Protein AF-A0A383BST1-F1 (afdb_monomer_lite)

Sequence (243 aa):
VRMETSIQRKQDALKRLKVVEAFRQSENRPEWMILNNVPVIPPDLRPLVPLEGGRFATSDLNDLYRRVINRNNRLKKLIHIKAPEVILRNEKRMLQEAVDALFDNGRRSRAVRGDGNRSLKSLSDLLKGKQGRFRQNLLGKRVDYSGRSVIVVGPDLKLHQCGLPKSMALELFKPFVIKKLEEKGLVQTVKSAKKLVERERPEVWDILEEIISDHCVLLNRAPTLHRLGIQAFQPSLVERNRC

pLDDT: mean 91.96, std 6.64, range [50.78, 98.19]

Secondary structure (DSSP, 8-state):
------HHHHHHHHHHHHHHHHHHHSS--GGGGS-SS-----GGGS-EEE-TTS-EEE-HHHHHHHHHHHHHHHHHHHHHTT--HHHHHHHHHHHHHHHHHHHSTTSSSSPPB-GGGPBPP-HHHHHSSTTSHIIIIISS---SS---------TTS-TTEEEEEHHHHHHHTHHHHHHHHHHTTS-SSHHHHHHHHHTT-HHHHHHHHHHHTT--EEEE-SS--SGGGEEEEEEEEESSS--

Foldseek 3Di:
DPDDPDPVVVVVVVVVCVVVVVPVPDPDDPCVVPDPDDDDDDQVVWDWDADPPRDIDTALLVVLVVQLVVLVVVLVVCVVVVHDPVVNVVSVVSNVLSVCQQAPAPPPDDADADPPRHGHQHPVNCCDDCNHCVNAPPVDDDDPLDDDFAADDDPPDDPQEDEDEPVSLLRSCVVVLLVVCVVVVVDPDSVVSVVCSVVVPPVSSVSSVVVLQPDWDWAADPPPPDPVNIDIHRYDYDNDRHD

Radius of gyration: 30.57 Å; chains: 1; bounding box: 64×64×76 Å

InterPro domains:
  IPR000722 RNA polymerase, alpha subunit [PF00623] (140-194)
  IPR000722 RNA polymerase, alpha subunit [PF00623] (199-240)
  IPR006592 RNA polymerase, N-terminal [SM00663] (31-240)
  IPR007080 RNA polymerase Rpb1, domain 1 [PF04997] (8-138)
  IPR045867 DNA-directed RNA polymerase, subunit beta-prime [PTHR19376] (14-239)

Organism: NCBI:txid408172

Structure (mmCIF, N/CA/C/O backbone):
data_AF-A0A383BST1-F1
#
_entry.id   AF-A0A383BST1-F1
#
loop_
_atom_site.group_PDB
_atom_site.id
_atom_site.type_symbol
_atom_site.label_atom_id
_atom_site.label_alt_id
_atom_site.label_comp_id
_atom_site.label_asym_id
_atom_site.label_entity_id
_atom_site.label_seq_id
_atom_site.pdbx_PDB_ins_code
_atom_site.Cartn_x
_atom_site.Cartn_y
_atom_site.Cartn_z
_atom_site.occupancy
_atom_site.B_iso_or_equiv
_atom_site.auth_seq_id
_atom_site.auth_comp_id
_atom_site.auth_asym_id
_atom_site.auth_atom_id
_atom_site.pdbx_PDB_model_num
ATOM 1 N N . VAL A 1 1 ? 12.093 -36.862 -37.043 1.00 50.78 1 VAL A N 1
ATOM 2 C CA . VAL A 1 1 ? 12.457 -36.198 -35.766 1.00 50.78 1 VAL A CA 1
ATOM 3 C C . VAL A 1 1 ? 13.758 -36.822 -35.283 1.00 50.78 1 VAL A C 1
ATOM 5 O O . VAL A 1 1 ? 13.762 -38.018 -35.033 1.00 50.78 1 VAL A O 1
ATOM 8 N N . ARG A 1 2 ? 14.882 -36.089 -35.271 1.00 58.12 2 ARG A N 1
ATOM 9 C CA . ARG A 1 2 ? 16.158 -36.635 -34.765 1.00 58.12 2 ARG A CA 1
ATOM 10 C C . ARG A 1 2 ? 15.982 -36.953 -33.275 1.00 58.12 2 ARG A C 1
ATOM 12 O O . ARG A 1 2 ? 15.591 -36.065 -32.524 1.00 58.12 2 ARG A O 1
ATOM 19 N N . MET A 1 3 ? 16.215 -38.198 -32.858 1.00 65.50 3 MET A N 1
ATOM 20 C CA . MET A 1 3 ? 16.215 -38.547 -31.435 1.00 65.50 3 MET A CA 1
ATOM 21 C C . MET A 1 3 ? 17.478 -37.971 -30.790 1.00 65.50 3 MET A C 1
ATOM 23 O O . MET A 1 3 ? 18.585 -38.437 -31.044 1.00 65.50 3 MET A O 1
ATOM 27 N N . GLU A 1 4 ? 17.309 -36.911 -29.999 1.00 68.38 4 GLU A N 1
ATOM 28 C CA . GLU A 1 4 ? 18.390 -36.268 -29.251 1.00 68.38 4 GLU A CA 1
ATOM 29 C C . GLU A 1 4 ? 18.838 -37.203 -28.112 1.00 68.38 4 GLU A C 1
ATOM 31 O O . GLU A 1 4 ? 18.089 -37.448 -27.166 1.00 68.38 4 GLU A O 1
ATOM 36 N N . THR A 1 5 ? 20.051 -37.750 -28.207 1.00 77.38 5 THR A N 1
ATOM 37 C CA . THR A 1 5 ? 20.588 -38.742 -27.255 1.00 77.38 5 THR A CA 1
ATOM 38 C C . THR A 1 5 ? 21.131 -38.117 -25.966 1.00 77.38 5 THR A C 1
ATOM 40 O O . THR A 1 5 ? 21.277 -38.797 -24.954 1.00 77.38 5 THR A O 1
ATOM 43 N N . SER A 1 6 ? 21.405 -36.808 -25.966 1.00 84.38 6 SER A N 1
ATOM 44 C CA . SER A 1 6 ? 21.930 -36.091 -24.800 1.00 84.38 6 SER A CA 1
ATOM 45 C C . SER A 1 6 ? 20.811 -35.632 -23.860 1.00 84.38 6 SER A C 1
ATOM 47 O O . SER A 1 6 ? 19.953 -34.828 -24.232 1.00 84.38 6 SER A O 1
ATOM 49 N N . ILE A 1 7 ? 20.870 -36.080 -22.601 1.00 85.44 7 ILE A N 1
ATOM 50 C CA . ILE A 1 7 ? 19.934 -35.690 -21.531 1.00 85.44 7 ILE A CA 1
ATOM 51 C C . ILE A 1 7 ? 19.939 -34.169 -21.315 1.00 85.44 7 ILE A C 1
ATOM 53 O O . ILE A 1 7 ? 18.875 -33.565 -21.187 1.00 85.44 7 ILE A O 1
ATOM 57 N N . GLN A 1 8 ? 21.116 -33.535 -21.327 1.00 88.62 8 GLN A N 1
ATOM 58 C CA . GLN A 1 8 ? 21.251 -32.087 -21.143 1.00 88.62 8 GLN A CA 1
ATOM 59 C C . GLN A 1 8 ? 20.572 -31.310 -22.276 1.00 88.62 8 GLN A C 1
ATOM 61 O O . GLN A 1 8 ? 19.752 -30.429 -22.019 1.00 88.62 8 GLN A O 1
ATOM 66 N N . ARG A 1 9 ? 20.830 -31.689 -23.536 1.00 87.75 9 ARG A N 1
ATOM 67 C CA . ARG A 1 9 ? 20.193 -31.043 -24.696 1.00 87.75 9 ARG A CA 1
ATOM 68 C C . ARG A 1 9 ? 18.680 -31.230 -24.692 1.00 87.75 9 ARG A C 1
ATOM 70 O O . ARG A 1 9 ? 17.951 -30.288 -24.996 1.00 87.75 9 ARG A O 1
ATOM 77 N N . LYS A 1 10 ? 18.201 -32.408 -24.278 1.00 89.81 10 LYS A N 1
ATOM 78 C CA . LYS A 1 10 ? 16.770 -32.671 -24.088 1.00 89.81 10 LYS A CA 1
ATOM 79 C C . LYS A 1 10 ? 16.165 -31.752 -23.021 1.00 89.81 10 LYS A C 1
ATOM 81 O O . LYS A 1 10 ? 15.104 -31.182 -23.255 1.00 89.81 10 LYS A O 1
ATOM 86 N N . GLN A 1 11 ? 16.826 -31.561 -21.878 1.00 92.12 11 GLN A N 1
ATOM 87 C CA . GLN A 1 11 ? 16.346 -30.655 -20.826 1.00 92.12 11 GLN A CA 1
ATOM 88 C C . GLN A 1 11 ? 16.313 -29.188 -21.276 1.00 92.12 11 GLN A C 1
ATOM 90 O O . GLN A 1 11 ? 15.330 -28.493 -21.013 1.00 92.12 11 GLN A O 1
ATOM 95 N N . ASP A 1 12 ? 17.342 -28.713 -21.977 1.00 92.88 12 ASP A N 1
ATOM 96 C CA . ASP A 1 12 ? 17.379 -27.338 -22.487 1.00 92.88 12 ASP A CA 1
ATOM 97 C C . ASP A 1 12 ? 16.323 -27.108 -23.575 1.00 92.88 12 ASP A C 1
ATOM 99 O O . ASP A 1 12 ? 15.639 -26.079 -23.573 1.00 92.88 12 ASP A O 1
ATOM 103 N N . ALA A 1 13 ? 16.114 -28.093 -24.455 1.00 92.94 13 ALA A N 1
ATOM 104 C CA . ALA A 1 13 ? 15.029 -28.077 -25.429 1.00 92.94 13 ALA A CA 1
ATOM 105 C C . ALA A 1 13 ? 13.655 -28.030 -24.744 1.00 92.94 13 ALA A C 1
ATOM 107 O O . ALA A 1 13 ? 12.816 -27.222 -25.134 1.00 92.94 13 ALA A O 1
ATOM 108 N N . LEU A 1 14 ? 13.439 -28.815 -23.681 1.00 94.50 14 LEU A N 1
ATOM 109 C CA . LEU A 1 14 ? 12.194 -28.793 -22.903 1.00 94.50 14 LEU A CA 1
ATOM 110 C C . LEU A 1 14 ? 11.959 -27.442 -22.209 1.00 94.50 14 LEU A C 1
ATOM 112 O O . LEU A 1 14 ? 10.839 -26.933 -22.234 1.00 94.50 14 LEU A O 1
ATOM 116 N N . LYS A 1 15 ? 12.995 -26.816 -21.632 1.00 95.12 15 LYS A N 1
ATOM 117 C CA . LYS A 1 15 ? 12.885 -25.470 -21.035 1.00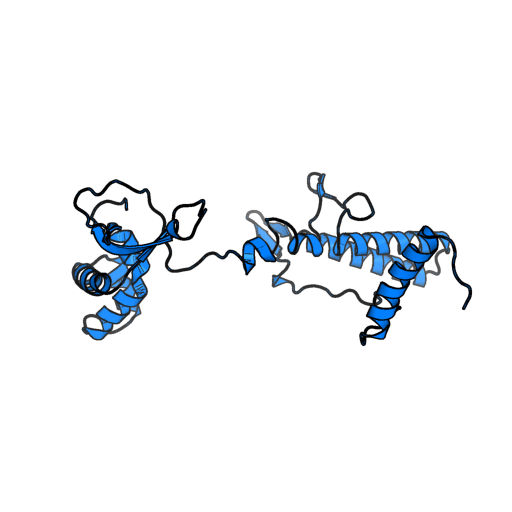 95.12 15 LYS A CA 1
ATOM 118 C C . LYS A 1 15 ? 12.505 -24.417 -22.076 1.00 95.12 15 LYS A C 1
ATOM 120 O O . LYS A 1 15 ? 11.636 -23.589 -21.812 1.00 95.12 15 LYS A O 1
ATOM 125 N N . ARG A 1 16 ? 13.127 -24.456 -23.261 1.00 95.06 16 ARG A N 1
ATOM 126 C CA . ARG A 1 16 ? 12.798 -23.552 -24.376 1.00 95.06 16 ARG A CA 1
ATOM 127 C C . ARG A 1 16 ? 11.384 -23.793 -24.888 1.00 95.06 16 ARG A C 1
ATOM 129 O O . ARG A 1 16 ? 10.637 -22.831 -25.042 1.00 95.06 16 ARG A O 1
ATOM 136 N N . LEU A 1 17 ? 11.009 -25.057 -25.089 1.00 95.62 17 LEU A N 1
ATOM 137 C CA . LEU A 1 17 ? 9.670 -25.444 -25.523 1.00 95.62 17 LEU A CA 1
ATOM 138 C C . LEU A 1 17 ? 8.614 -24.940 -24.539 1.00 95.62 17 LEU A C 1
ATOM 140 O O . LEU A 1 17 ? 7.619 -24.388 -24.978 1.00 95.62 17 LEU A O 1
ATOM 144 N N . LYS A 1 18 ? 8.860 -25.025 -23.226 1.00 95.81 18 LYS A N 1
ATOM 145 C CA . LYS A 1 18 ? 7.946 -24.492 -22.205 1.00 95.81 18 LYS A CA 1
ATOM 146 C C . LYS A 1 18 ? 7.672 -22.993 -22.376 1.00 95.81 18 LYS A C 1
ATOM 148 O O . LYS A 1 18 ? 6.531 -22.571 -22.233 1.00 95.81 18 LYS A O 1
ATOM 153 N N . VAL A 1 19 ? 8.697 -22.192 -22.672 1.00 95.38 19 VAL A N 1
ATOM 154 C CA . VAL A 1 19 ? 8.530 -20.744 -22.896 1.00 95.38 19 VAL A CA 1
ATOM 155 C C . VAL A 1 19 ? 7.806 -20.475 -24.215 1.00 95.38 19 VAL A C 1
ATOM 157 O O . VAL A 1 19 ? 6.872 -19.680 -24.241 1.00 95.38 19 VAL A O 1
ATOM 160 N N . VAL A 1 20 ? 8.205 -21.151 -25.298 1.00 95.44 20 VAL A N 1
ATOM 161 C CA . VAL A 1 20 ? 7.584 -20.988 -26.624 1.00 95.44 20 VAL A CA 1
ATOM 162 C C . VAL A 1 20 ? 6.113 -21.388 -26.592 1.00 95.44 20 VAL A C 1
ATOM 164 O O . VAL A 1 20 ? 5.271 -20.662 -27.107 1.00 95.44 20 VAL A O 1
ATOM 167 N N . GLU A 1 21 ? 5.798 -22.507 -25.947 1.00 95.56 21 GLU A N 1
ATOM 168 C CA . GLU A 1 21 ? 4.435 -23.005 -25.819 1.00 95.56 21 GLU A CA 1
ATOM 169 C C . GLU A 1 21 ? 3.577 -22.068 -24.964 1.00 95.56 21 GLU A C 1
ATOM 171 O O . GLU A 1 21 ? 2.445 -21.786 -25.337 1.00 95.56 21 GLU A O 1
ATOM 176 N N . ALA A 1 22 ? 4.126 -21.501 -23.882 1.00 95.62 22 ALA A N 1
ATOM 177 C CA . ALA A 1 22 ? 3.425 -20.496 -23.083 1.00 95.62 22 ALA A CA 1
ATOM 178 C C . ALA A 1 22 ? 3.085 -19.235 -23.897 1.00 95.62 22 ALA A C 1
ATOM 180 O O . ALA A 1 22 ? 1.983 -18.712 -23.762 1.00 95.62 22 ALA A O 1
ATOM 181 N N . PHE A 1 23 ? 3.992 -18.770 -24.768 1.00 95.69 23 PHE A N 1
ATOM 182 C CA . PHE A 1 23 ? 3.689 -17.671 -25.689 1.00 95.69 23 PHE A CA 1
ATOM 183 C C . PHE A 1 23 ? 2.647 -18.073 -26.730 1.00 95.69 23 PHE A C 1
ATOM 185 O O . PHE A 1 23 ? 1.714 -17.313 -26.937 1.00 95.69 23 PHE A O 1
ATOM 192 N N . ARG A 1 24 ? 2.768 -19.264 -27.334 1.00 93.88 24 ARG A N 1
ATOM 193 C CA . ARG A 1 24 ? 1.839 -19.773 -28.357 1.00 93.88 24 ARG A CA 1
ATOM 194 C C . ARG A 1 24 ? 0.416 -19.953 -27.828 1.00 93.88 24 ARG A C 1
ATOM 196 O O . ARG A 1 24 ? -0.534 -19.718 -28.563 1.00 93.88 24 ARG A O 1
ATOM 203 N N . GLN A 1 25 ? 0.282 -20.404 -26.582 1.00 95.69 25 GLN A N 1
ATOM 204 C CA . GLN A 1 25 ? -1.008 -20.580 -25.909 1.00 95.69 25 GLN A CA 1
ATOM 205 C C . GLN A 1 25 ? -1.579 -19.264 -25.376 1.00 95.69 25 GLN A C 1
ATOM 207 O O . GLN A 1 25 ? -2.770 -19.185 -25.092 1.00 95.69 25 GLN A O 1
ATOM 212 N N . SER A 1 26 ? -0.742 -18.239 -25.216 1.00 93.69 26 SER A N 1
ATOM 213 C CA . SER A 1 26 ? -1.184 -16.897 -24.856 1.00 93.69 26 SER A CA 1
ATOM 214 C C . SER A 1 26 ? -1.461 -16.052 -26.101 1.00 93.69 26 SER A C 1
ATOM 216 O O . SER A 1 26 ? -0.921 -16.306 -27.170 1.00 93.69 26 SER A O 1
ATOM 218 N N . GLU A 1 27 ? -2.214 -14.968 -25.956 1.00 93.94 27 GLU A N 1
ATOM 219 C CA . GLU A 1 27 ? -2.350 -13.948 -27.010 1.00 93.94 27 GLU A CA 1
ATOM 220 C C . GLU A 1 27 ? -1.183 -12.940 -27.010 1.00 93.94 27 GLU A C 1
ATOM 222 O O . GLU A 1 27 ? -1.181 -11.955 -27.753 1.00 93.94 27 GLU A O 1
ATOM 227 N N . ASN A 1 28 ? -0.177 -13.154 -26.154 1.00 95.38 28 ASN A N 1
ATOM 228 C CA . ASN A 1 28 ? 0.936 -12.230 -26.001 1.00 95.38 28 ASN A CA 1
ATOM 229 C C . ASN A 1 28 ? 1.950 -12.408 -27.123 1.00 95.38 28 ASN A C 1
ATOM 231 O O . ASN A 1 28 ? 2.394 -13.518 -27.422 1.00 95.38 28 ASN A O 1
ATOM 235 N N . ARG A 1 29 ? 2.402 -11.285 -27.678 1.00 94.69 29 ARG A N 1
ATOM 236 C CA . ARG A 1 29 ? 3.418 -11.290 -28.726 1.00 94.69 29 ARG A CA 1
ATOM 237 C C . ARG A 1 29 ? 4.820 -11.042 -28.149 1.00 94.69 29 ARG A C 1
ATOM 239 O O . ARG A 1 29 ? 4.969 -10.138 -27.323 1.00 94.69 29 ARG A O 1
ATOM 246 N N . PRO A 1 30 ? 5.860 -11.810 -28.537 1.00 94.69 30 PRO A N 1
ATOM 247 C CA . PRO A 1 30 ? 7.207 -11.670 -27.971 1.00 94.69 30 PRO A CA 1
ATOM 248 C C . PRO A 1 30 ? 7.817 -10.270 -28.116 1.00 94.69 30 PRO A C 1
ATOM 250 O O . PRO A 1 30 ? 8.577 -9.840 -27.247 1.00 94.69 30 PRO A O 1
ATOM 253 N N . GLU A 1 31 ? 7.473 -9.531 -29.174 1.00 95.00 31 GLU A N 1
ATOM 254 C CA . GLU A 1 31 ? 7.930 -8.157 -29.399 1.00 95.00 31 GLU A CA 1
ATOM 255 C C . GLU A 1 31 ? 7.505 -7.182 -28.292 1.00 95.00 31 GLU A C 1
ATOM 257 O O . GLU A 1 31 ? 8.168 -6.167 -28.098 1.00 95.00 31 GLU A O 1
ATOM 262 N N . TRP A 1 32 ? 6.470 -7.500 -27.504 1.00 94.50 32 TRP A N 1
ATOM 263 C CA . TRP A 1 32 ? 6.043 -6.676 -26.366 1.00 94.50 32 TRP A CA 1
ATOM 264 C C . TRP A 1 32 ? 7.067 -6.634 -25.226 1.00 94.50 32 TRP A C 1
ATOM 266 O O . TRP A 1 32 ? 7.001 -5.748 -24.377 1.00 94.50 32 TRP A O 1
ATOM 276 N N . MET A 1 33 ? 8.048 -7.544 -25.214 1.00 93.88 33 MET A N 1
ATOM 277 C CA . MET A 1 33 ? 9.183 -7.470 -24.289 1.00 93.88 33 MET A CA 1
ATOM 278 C C . MET A 1 33 ? 10.133 -6.303 -24.611 1.00 93.88 33 MET A C 1
ATOM 280 O O . MET A 1 33 ? 10.910 -5.894 -23.748 1.00 93.88 33 MET A O 1
ATOM 284 N N . ILE A 1 34 ? 10.086 -5.766 -25.836 1.00 95.69 34 ILE A N 1
ATOM 285 C CA . ILE A 1 34 ? 10.882 -4.616 -26.269 1.00 95.69 34 ILE A CA 1
ATOM 286 C C . ILE A 1 34 ? 10.014 -3.362 -26.141 1.00 95.69 34 ILE A C 1
ATOM 288 O O . ILE A 1 34 ? 9.127 -3.095 -26.951 1.00 95.69 34 ILE A O 1
ATOM 292 N N . LEU A 1 35 ? 10.263 -2.583 -25.091 1.00 95.75 35 LEU A N 1
ATOM 293 C CA . LEU A 1 35 ? 9.439 -1.424 -24.760 1.00 95.75 35 LEU A CA 1
ATOM 294 C C . LEU A 1 35 ? 9.789 -0.218 -25.639 1.00 95.75 35 LEU A C 1
ATOM 296 O O . LEU A 1 35 ? 10.862 0.366 -25.507 1.00 95.75 35 LEU A O 1
ATOM 300 N N . ASN A 1 36 ? 8.838 0.209 -26.469 1.00 95.12 36 ASN A N 1
ATOM 301 C CA . ASN A 1 36 ? 8.917 1.492 -27.179 1.00 95.12 36 ASN A CA 1
ATOM 302 C C . ASN A 1 36 ? 8.438 2.663 -26.307 1.00 95.12 36 ASN A C 1
ATOM 304 O O . ASN A 1 36 ? 8.955 3.773 -26.409 1.00 95.12 36 ASN A O 1
ATOM 308 N N . ASN A 1 37 ? 7.474 2.396 -25.420 1.00 95.94 37 ASN A N 1
ATOM 309 C CA . ASN A 1 37 ? 6.873 3.369 -24.516 1.00 95.94 37 ASN A CA 1
ATOM 310 C C . ASN A 1 37 ? 6.994 2.867 -23.074 1.00 95.94 37 ASN A C 1
ATOM 312 O O . ASN A 1 37 ? 6.652 1.721 -22.785 1.00 95.94 37 ASN A O 1
ATOM 316 N N . VAL A 1 38 ? 7.453 3.732 -22.166 1.00 96.38 38 VAL A N 1
ATOM 317 C CA . VAL A 1 38 ? 7.546 3.428 -20.731 1.00 96.38 38 VAL A CA 1
ATOM 318 C C . VAL A 1 38 ? 6.436 4.185 -19.996 1.00 96.38 38 VAL A C 1
ATOM 320 O O . VAL A 1 38 ? 6.417 5.418 -20.060 1.00 96.38 38 VAL A O 1
ATOM 323 N N . PRO A 1 39 ? 5.510 3.494 -19.307 1.00 96.12 39 PRO A N 1
ATOM 324 C CA . PRO A 1 39 ? 4.444 4.152 -18.564 1.00 96.12 39 PRO A CA 1
ATOM 325 C C . PRO A 1 39 ? 5.002 4.894 -17.345 1.00 96.12 39 PRO A C 1
ATOM 327 O O . PRO A 1 39 ? 5.961 4.451 -16.712 1.00 96.12 39 PRO A O 1
ATOM 330 N N . VAL A 1 40 ? 4.372 6.014 -16.992 1.00 97.00 40 VAL A N 1
ATOM 331 C CA . VAL A 1 40 ? 4.712 6.796 -15.798 1.00 97.00 40 VAL A CA 1
ATOM 332 C C . VAL A 1 40 ? 3.590 6.649 -14.782 1.00 97.00 40 VAL A C 1
ATOM 334 O O . VAL A 1 40 ? 2.438 6.960 -15.071 1.00 97.00 40 VAL A O 1
ATOM 337 N N . ILE A 1 41 ? 3.928 6.181 -13.580 1.00 96.06 41 ILE A N 1
ATOM 338 C CA . ILE A 1 41 ? 2.954 6.014 -12.495 1.00 96.06 41 ILE A CA 1
ATOM 339 C C . ILE A 1 41 ? 2.358 7.379 -12.071 1.00 96.06 41 ILE A C 1
ATOM 341 O O . ILE A 1 41 ? 3.092 8.382 -12.078 1.00 96.06 41 ILE A O 1
ATOM 345 N N . PRO A 1 42 ? 1.063 7.443 -11.693 1.00 96.88 42 PRO A N 1
ATOM 346 C CA . PRO A 1 42 ? 0.425 8.678 -11.243 1.00 96.88 42 PRO A CA 1
ATOM 347 C C . PRO A 1 42 ? 1.220 9.419 -10.153 1.00 96.88 42 PRO A C 1
ATOM 349 O O . PRO A 1 42 ? 1.793 8.755 -9.282 1.00 96.88 42 PRO A O 1
ATOM 352 N N . PRO A 1 43 ? 1.257 10.770 -10.169 1.00 94.38 43 PRO A N 1
ATOM 353 C CA . PRO A 1 43 ? 2.011 11.574 -9.201 1.00 94.38 43 PRO A CA 1
ATOM 354 C C . PRO A 1 43 ? 1.696 11.256 -7.735 1.00 94.38 43 PRO A C 1
ATOM 356 O O . PRO A 1 43 ? 2.614 11.207 -6.920 1.00 94.38 43 PRO A O 1
ATOM 359 N N . ASP A 1 44 ? 0.441 10.937 -7.417 1.00 92.25 44 ASP A N 1
ATOM 360 C CA . ASP A 1 44 ? 0.005 10.613 -6.051 1.00 92.25 44 ASP A CA 1
ATOM 361 C C . ASP A 1 44 ? 0.681 9.354 -5.487 1.00 92.25 44 ASP A C 1
ATOM 363 O O . ASP A 1 44 ? 0.878 9.218 -4.280 1.00 92.25 44 ASP A O 1
ATOM 367 N N . LEU A 1 45 ? 1.098 8.431 -6.360 1.00 91.12 45 LEU A N 1
ATOM 368 C CA . LEU A 1 45 ? 1.837 7.226 -5.974 1.00 91.12 45 LEU A CA 1
ATOM 369 C C . LEU A 1 45 ? 3.354 7.466 -5.863 1.00 91.12 45 LEU A C 1
ATOM 371 O O . LEU A 1 45 ? 4.084 6.571 -5.430 1.00 91.12 45 LEU A O 1
ATOM 375 N N . ARG A 1 46 ? 3.826 8.666 -6.220 1.00 94.06 46 ARG A N 1
ATOM 376 C CA . ARG A 1 46 ? 5.223 9.128 -6.139 1.00 94.06 46 ARG A CA 1
ATOM 377 C C . ARG A 1 46 ? 5.300 10.579 -5.616 1.00 94.06 46 ARG A C 1
ATOM 379 O O . ARG A 1 46 ? 5.851 11.448 -6.299 1.00 94.06 46 ARG A O 1
ATOM 386 N N . PRO A 1 47 ? 4.769 10.849 -4.410 1.00 92.81 47 PRO A N 1
ATOM 387 C CA . PRO A 1 47 ? 4.535 12.206 -3.937 1.00 92.81 47 PRO A CA 1
ATOM 388 C C . PRO A 1 47 ? 5.831 13.005 -3.757 1.00 92.81 47 PRO A C 1
ATOM 390 O O . PRO A 1 47 ? 6.908 12.455 -3.501 1.00 92.81 47 PRO A O 1
ATOM 393 N N . LEU A 1 48 ? 5.684 14.323 -3.877 1.00 92.88 48 LEU A N 1
ATOM 394 C CA . LEU A 1 48 ? 6.666 15.328 -3.496 1.00 92.88 48 LEU A CA 1
ATOM 395 C C . LEU A 1 48 ? 6.108 16.054 -2.273 1.00 92.88 48 LEU A C 1
ATOM 397 O O . LEU A 1 48 ? 5.116 16.768 -2.390 1.00 92.88 48 LEU A O 1
ATOM 401 N N . VAL A 1 49 ? 6.704 15.836 -1.104 1.00 92.75 49 VAL A N 1
ATOM 402 C CA . VAL A 1 49 ? 6.188 16.387 0.154 1.00 92.75 49 VAL A CA 1
ATOM 403 C C . VAL A 1 49 ? 7.052 17.581 0.563 1.00 92.75 49 VAL A C 1
ATOM 405 O O . VAL A 1 49 ? 8.263 17.402 0.736 1.00 92.75 49 VAL A O 1
ATOM 408 N N . PRO A 1 50 ? 6.481 18.792 0.697 1.00 93.88 50 PRO A N 1
ATOM 409 C CA . PRO A 1 50 ? 7.218 19.932 1.225 1.00 93.88 50 PRO A CA 1
ATOM 410 C C . PRO A 1 50 ? 7.556 19.698 2.703 1.00 93.88 50 PRO A C 1
ATOM 412 O O . PRO A 1 50 ? 6.740 19.191 3.471 1.00 93.88 50 PRO A O 1
ATOM 415 N N . LEU A 1 51 ? 8.775 20.060 3.089 1.00 93.69 51 LEU A N 1
ATOM 416 C CA . LEU A 1 51 ? 9.274 20.043 4.460 1.00 93.69 51 LEU A CA 1
ATOM 417 C C . LEU A 1 51 ? 9.489 21.479 4.950 1.00 93.69 51 LEU A C 1
ATOM 419 O O . LEU A 1 51 ? 9.645 22.412 4.158 1.00 93.69 51 LEU A O 1
ATOM 423 N N . GLU A 1 52 ? 9.563 21.647 6.268 1.00 92.12 52 GLU A N 1
ATOM 424 C CA . GLU A 1 52 ? 9.907 22.932 6.876 1.00 92.12 52 GLU A CA 1
ATOM 425 C C . GLU A 1 52 ? 11.277 23.440 6.387 1.00 92.12 52 GLU A C 1
ATOM 427 O O . GLU A 1 52 ? 12.242 22.679 6.213 1.00 92.12 52 GLU A O 1
ATOM 432 N N . GLY A 1 53 ? 11.350 24.751 6.138 1.00 89.38 53 GLY A N 1
ATOM 433 C CA . GLY A 1 53 ? 12.545 25.411 5.606 1.00 89.38 53 GLY A CA 1
ATOM 434 C C . GLY A 1 53 ? 12.718 25.304 4.086 1.00 89.38 53 GLY A C 1
ATOM 435 O O . GLY A 1 53 ? 13.846 25.352 3.604 1.00 89.38 53 GLY A O 1
ATOM 436 N N . GLY A 1 54 ? 11.634 25.115 3.323 1.00 89.25 54 GLY A N 1
ATOM 437 C CA . GLY A 1 54 ? 11.654 25.157 1.849 1.00 89.25 54 GLY A CA 1
ATOM 438 C C . GLY A 1 54 ? 12.299 23.939 1.175 1.00 89.25 54 GLY A C 1
ATOM 439 O O . GLY A 1 54 ? 12.560 23.957 -0.028 1.00 89.25 54 GLY A O 1
ATOM 440 N N . ARG A 1 55 ? 12.566 22.875 1.938 1.00 89.56 55 ARG A N 1
ATOM 441 C CA . ARG A 1 55 ? 13.087 21.603 1.418 1.00 89.56 55 ARG A CA 1
ATOM 442 C C . ARG A 1 55 ? 11.942 20.728 0.916 1.00 89.56 55 ARG A C 1
ATOM 444 O O . ARG A 1 55 ? 10.811 20.856 1.367 1.00 89.56 55 ARG A O 1
ATOM 451 N N . PHE A 1 56 ? 12.247 19.790 0.023 1.00 90.00 56 PHE A N 1
ATOM 452 C CA . PHE A 1 56 ? 11.271 18.827 -0.487 1.00 90.00 56 PHE A CA 1
ATOM 453 C C . PHE A 1 56 ? 11.776 17.400 -0.298 1.00 90.00 56 PHE A C 1
ATOM 455 O O . PHE A 1 56 ? 12.920 17.090 -0.628 1.00 90.00 56 PHE A O 1
ATOM 462 N N . ALA A 1 57 ? 10.908 16.522 0.197 1.00 89.56 57 ALA A N 1
ATOM 463 C CA . ALA A 1 57 ? 11.124 15.084 0.185 1.00 89.56 57 ALA A CA 1
ATOM 464 C C . ALA A 1 57 ? 10.527 14.493 -1.098 1.00 89.56 57 ALA A C 1
ATOM 466 O O . ALA A 1 57 ? 9.346 14.678 -1.395 1.00 89.56 57 ALA A O 1
ATOM 467 N N . THR A 1 58 ? 11.343 13.772 -1.859 1.00 90.62 58 THR A N 1
ATOM 468 C CA . THR A 1 58 ? 10.954 13.127 -3.117 1.00 90.62 58 THR A CA 1
ATOM 469 C C . THR A 1 58 ? 10.891 11.610 -2.940 1.00 90.62 58 THR A C 1
ATOM 471 O O . THR A 1 58 ? 11.667 11.013 -2.195 1.00 90.62 58 THR A O 1
ATOM 474 N N . SER A 1 59 ? 9.972 10.954 -3.650 1.00 91.69 59 SER A N 1
ATOM 475 C CA . SER A 1 59 ? 10.045 9.502 -3.849 1.00 91.69 59 SER A CA 1
ATOM 476 C C . SER A 1 59 ? 11.243 9.126 -4.733 1.00 91.69 59 SER A C 1
ATOM 478 O O . SER A 1 59 ? 11.437 9.745 -5.780 1.00 91.69 59 SER A O 1
ATOM 480 N N . ASP A 1 60 ? 11.968 8.055 -4.384 1.00 94.19 60 ASP A N 1
ATOM 481 C CA . ASP A 1 60 ? 13.074 7.484 -5.180 1.00 94.19 60 ASP A CA 1
ATOM 482 C C . ASP A 1 60 ? 12.695 7.245 -6.658 1.00 94.19 60 ASP A C 1
ATOM 484 O O . ASP A 1 60 ? 13.526 7.392 -7.557 1.00 94.19 60 ASP A O 1
ATOM 488 N N . LEU A 1 61 ? 11.422 6.922 -6.930 1.00 95.75 61 LEU A N 1
ATOM 489 C CA . LEU A 1 61 ? 10.915 6.742 -8.292 1.00 95.75 61 LEU A CA 1
ATOM 490 C C . LEU A 1 61 ? 11.059 8.004 -9.145 1.00 95.75 61 LEU A C 1
ATOM 492 O O . LEU A 1 61 ? 11.340 7.895 -10.336 1.00 95.75 61 LEU A O 1
ATOM 496 N N . ASN A 1 62 ? 10.871 9.194 -8.565 1.00 95.75 62 ASN A N 1
ATOM 497 C CA . ASN A 1 62 ? 10.983 10.451 -9.307 1.00 95.75 62 ASN A CA 1
ATOM 498 C C . ASN A 1 62 ? 12.399 10.630 -9.867 1.00 95.75 62 ASN A C 1
ATOM 500 O O . ASN A 1 62 ? 12.555 11.062 -11.008 1.00 95.75 62 ASN A O 1
ATOM 504 N N . ASP A 1 63 ? 13.423 10.221 -9.118 1.00 94.56 63 ASP A N 1
ATOM 505 C CA . ASP A 1 63 ? 14.810 10.260 -9.579 1.00 94.56 63 ASP A CA 1
ATOM 506 C C . ASP A 1 63 ? 15.088 9.259 -10.696 1.00 94.56 63 ASP A C 1
ATOM 508 O O . ASP A 1 63 ? 15.780 9.590 -11.664 1.00 94.56 63 ASP A O 1
ATOM 512 N N . LEU A 1 64 ? 14.526 8.055 -10.600 1.00 96.44 64 LEU A N 1
ATOM 513 C CA . LEU A 1 64 ? 14.649 7.035 -11.641 1.00 96.44 64 LEU A CA 1
ATOM 514 C C . LEU A 1 64 ? 13.947 7.478 -12.936 1.00 96.44 64 LEU A C 1
ATOM 516 O O . LEU A 1 64 ? 14.564 7.448 -14.003 1.00 96.44 64 LEU A O 1
ATOM 520 N N . TYR A 1 65 ? 12.717 7.998 -12.853 1.00 97.50 65 TYR A N 1
ATOM 521 C CA . TYR A 1 65 ? 12.010 8.568 -14.008 1.00 97.50 65 TYR A CA 1
ATOM 522 C C . TYR A 1 65 ? 12.769 9.749 -14.618 1.00 97.50 65 TYR A C 1
ATOM 524 O O . TYR A 1 65 ? 12.953 9.806 -15.834 1.00 97.50 65 TYR A O 1
ATOM 532 N N . ARG A 1 66 ? 13.270 10.670 -13.786 1.00 96.69 66 ARG A N 1
ATOM 533 C CA . ARG A 1 66 ? 14.064 11.821 -14.236 1.00 96.69 66 ARG A CA 1
ATOM 534 C C . ARG A 1 66 ? 15.304 11.379 -15.013 1.00 96.69 66 ARG A C 1
ATOM 536 O O . ARG A 1 66 ? 15.607 11.957 -16.055 1.00 96.69 66 ARG A O 1
ATOM 543 N N . ARG A 1 67 ? 16.002 10.331 -14.559 1.00 96.00 67 ARG A N 1
ATOM 544 C CA . ARG A 1 67 ? 17.154 9.762 -15.281 1.00 96.00 67 ARG A CA 1
ATOM 545 C C . ARG A 1 67 ? 16.754 9.216 -16.652 1.00 96.00 67 ARG A C 1
ATOM 547 O O . ARG A 1 67 ? 17.427 9.545 -17.626 1.00 96.00 67 ARG A O 1
ATOM 554 N N . VAL A 1 68 ? 15.664 8.450 -16.747 1.00 97.88 68 VAL A N 1
ATOM 555 C CA . VAL A 1 68 ? 15.155 7.924 -18.029 1.00 97.88 68 VAL A CA 1
ATOM 556 C C . VAL A 1 68 ? 14.814 9.062 -18.992 1.00 97.88 68 VAL A C 1
ATOM 558 O O . VAL A 1 68 ? 15.285 9.068 -20.129 1.00 97.88 68 VAL A O 1
ATOM 561 N N . ILE A 1 69 ? 14.065 10.066 -18.528 1.00 98.19 69 ILE A N 1
ATOM 562 C CA . ILE A 1 69 ? 13.658 11.221 -19.341 1.00 98.19 69 ILE A CA 1
ATOM 563 C C . ILE A 1 69 ? 14.885 11.984 -19.850 1.00 98.19 69 ILE A C 1
ATOM 565 O O . ILE A 1 69 ? 14.991 12.265 -21.044 1.00 98.19 69 ILE A O 1
ATOM 569 N N . ASN A 1 70 ? 15.847 12.271 -18.971 1.00 98.00 70 ASN A N 1
ATOM 570 C CA . ASN A 1 70 ? 17.054 13.010 -19.336 1.00 98.00 70 ASN A CA 1
ATOM 571 C C . ASN A 1 70 ? 17.904 12.254 -20.367 1.00 98.00 70 ASN A C 1
ATOM 573 O O . ASN A 1 70 ? 18.368 12.859 -21.335 1.00 98.00 70 ASN A O 1
ATOM 577 N N . ARG A 1 71 ? 18.079 10.937 -20.197 1.00 97.94 71 ARG A N 1
ATOM 578 C CA . ARG A 1 71 ? 18.810 10.086 -21.152 1.00 97.94 71 ARG A CA 1
ATOM 579 C C . ARG A 1 71 ? 18.091 9.986 -22.494 1.00 97.94 71 ARG A C 1
ATOM 581 O O . ARG A 1 71 ? 18.731 10.131 -23.531 1.00 97.94 71 ARG A O 1
ATOM 588 N N . ASN A 1 72 ? 16.768 9.838 -22.488 1.00 98.19 72 ASN A N 1
ATOM 589 C CA . ASN A 1 72 ? 15.964 9.791 -23.709 1.00 98.19 72 ASN A CA 1
ATOM 590 C C . ASN A 1 72 ? 16.036 11.117 -24.486 1.00 98.19 72 ASN A C 1
ATOM 592 O O . ASN A 1 72 ? 16.291 11.131 -25.688 1.00 98.19 72 ASN A O 1
ATOM 596 N N . ASN A 1 73 ? 15.893 12.248 -23.793 1.00 98.12 73 ASN A N 1
ATOM 597 C CA . ASN A 1 73 ? 15.997 13.573 -24.407 1.00 98.12 73 ASN A CA 1
ATOM 598 C C . ASN A 1 73 ? 17.406 13.841 -24.952 1.00 98.12 73 ASN A C 1
ATOM 600 O O . ASN A 1 73 ? 17.552 14.416 -26.030 1.00 98.12 73 ASN A O 1
ATOM 604 N N . ARG A 1 74 ? 18.448 13.394 -24.243 1.00 97.69 74 ARG A N 1
ATOM 605 C CA . ARG A 1 74 ? 19.836 13.472 -24.714 1.00 97.69 74 ARG A CA 1
ATOM 606 C C . ARG A 1 74 ? 20.059 12.619 -25.962 1.00 97.69 74 ARG A C 1
ATOM 608 O O . ARG A 1 74 ? 20.625 13.124 -26.925 1.00 97.69 74 ARG A O 1
ATOM 615 N N . LEU A 1 75 ? 19.567 11.380 -25.986 1.00 97.81 75 LEU A N 1
ATOM 616 C CA . LEU A 1 75 ? 19.650 10.508 -27.159 1.00 97.81 75 LEU A CA 1
ATOM 617 C C . LEU A 1 75 ? 18.943 11.129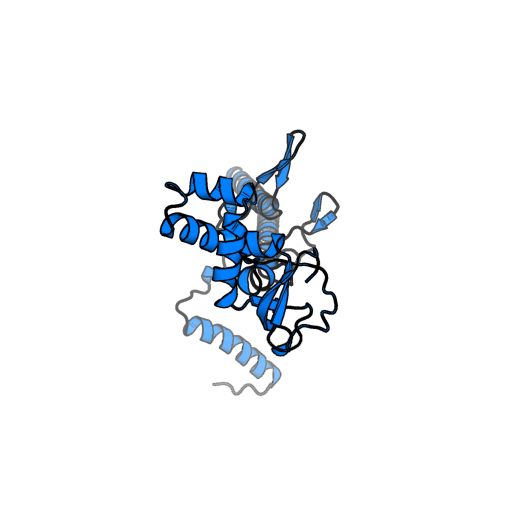 -28.372 1.00 97.81 75 LEU A C 1
ATOM 619 O O . LEU A 1 75 ? 19.525 11.167 -29.453 1.00 97.81 75 LEU A O 1
ATOM 623 N N . LYS A 1 76 ? 17.738 11.687 -28.192 1.00 97.44 76 LYS A N 1
ATOM 624 C CA . LYS A 1 76 ? 17.015 12.400 -29.261 1.00 97.44 76 LYS A CA 1
ATOM 625 C C . LYS A 1 76 ? 17.837 13.551 -29.844 1.00 97.44 76 LYS A C 1
ATOM 627 O O . LYS A 1 76 ? 17.942 13.666 -31.062 1.00 97.44 76 LYS A O 1
ATOM 632 N N . LYS A 1 77 ? 18.467 14.366 -28.989 1.00 97.56 77 LYS A N 1
ATOM 633 C CA . LYS A 1 77 ? 19.358 15.455 -29.427 1.00 97.56 77 LYS A CA 1
ATOM 634 C C . LYS A 1 77 ? 20.571 14.930 -30.200 1.00 97.56 77 LYS A C 1
ATOM 636 O O . LYS A 1 77 ? 20.886 15.473 -31.252 1.00 97.56 77 LYS A O 1
ATOM 641 N N . LEU A 1 78 ? 21.215 13.863 -29.718 1.00 97.19 78 LEU A N 1
ATOM 642 C CA . LEU A 1 78 ? 22.373 13.246 -30.381 1.00 97.19 78 LEU A CA 1
ATOM 643 C C . LEU A 1 78 ? 22.029 12.686 -31.769 1.00 97.19 78 LEU A C 1
ATOM 645 O O . LEU A 1 78 ? 22.833 12.799 -32.690 1.00 97.19 78 LEU A O 1
ATOM 649 N N . ILE A 1 79 ? 20.832 12.114 -31.930 1.00 96.50 79 ILE A N 1
ATOM 650 C CA . ILE A 1 79 ? 20.337 11.647 -33.232 1.00 96.50 79 ILE A CA 1
ATOM 651 C C . ILE A 1 79 ? 20.114 12.835 -34.174 1.00 96.50 79 ILE A C 1
ATOM 653 O O . ILE A 1 79 ? 20.516 12.777 -35.333 1.00 96.50 79 ILE A O 1
ATOM 657 N N . HIS A 1 80 ? 19.516 13.922 -33.677 1.00 96.88 80 HIS A N 1
ATOM 658 C CA . HIS A 1 80 ? 19.227 15.107 -34.484 1.00 96.88 80 HIS A CA 1
ATOM 659 C C . HIS A 1 80 ? 20.496 15.760 -35.052 1.00 96.88 80 HIS A C 1
ATOM 661 O O . HIS A 1 80 ? 20.532 16.107 -36.229 1.00 96.88 80 HIS A O 1
ATOM 667 N N . ILE A 1 81 ? 21.565 15.844 -34.253 1.00 96.88 81 ILE A N 1
ATOM 668 C CA . ILE A 1 81 ? 22.867 16.371 -34.700 1.00 96.88 81 ILE A CA 1
ATOM 669 C C . ILE A 1 81 ? 23.704 15.350 -35.491 1.00 96.88 81 ILE A C 1
ATOM 671 O O . ILE A 1 81 ? 24.862 15.625 -35.790 1.00 96.88 81 ILE A O 1
ATOM 675 N N . LYS A 1 82 ? 23.153 14.164 -35.797 1.00 96.19 82 LYS A N 1
ATOM 676 C CA . LYS A 1 82 ? 23.846 13.055 -36.476 1.00 96.19 82 LYS A CA 1
ATOM 677 C C . LYS A 1 82 ? 25.189 12.700 -35.820 1.00 96.19 82 LYS A C 1
ATOM 679 O O . LYS A 1 82 ? 26.202 12.539 -36.495 1.00 96.19 82 LYS A O 1
ATOM 684 N N . ALA A 1 83 ? 25.197 12.585 -34.489 1.00 96.62 83 ALA A N 1
ATOM 685 C CA . ALA A 1 83 ? 26.395 12.209 -33.747 1.00 96.62 83 ALA A CA 1
ATOM 686 C C . ALA A 1 83 ? 26.937 10.832 -34.202 1.00 96.62 83 ALA A C 1
ATOM 688 O O . ALA A 1 83 ? 26.148 9.964 -34.584 1.00 96.62 83 ALA A O 1
ATOM 689 N N . PRO A 1 84 ? 28.259 10.591 -34.105 1.00 97.38 84 PRO A N 1
ATOM 690 C CA . PRO A 1 84 ? 28.870 9.311 -34.451 1.00 97.38 84 PRO A CA 1
ATOM 691 C C . PRO A 1 84 ? 28.221 8.109 -33.755 1.00 97.38 84 PRO A C 1
ATOM 693 O O . PRO A 1 84 ? 27.794 8.187 -32.597 1.00 97.38 84 PRO A O 1
ATOM 696 N N . GLU A 1 85 ? 28.228 6.958 -34.430 1.00 94.94 85 GLU A N 1
ATOM 697 C CA . GLU A 1 85 ? 27.552 5.744 -33.960 1.00 94.94 85 GLU A CA 1
ATOM 698 C C . GLU A 1 85 ? 28.053 5.271 -32.587 1.00 94.94 85 GLU A C 1
ATOM 700 O O . GLU A 1 85 ? 27.261 4.827 -31.757 1.00 94.94 85 GLU A O 1
ATOM 705 N N . VAL A 1 86 ? 29.346 5.444 -32.294 1.00 96.62 86 VAL A N 1
ATOM 706 C CA . VAL A 1 86 ? 29.939 5.105 -30.989 1.00 96.62 86 VAL A CA 1
ATOM 707 C C . VAL A 1 86 ? 29.250 5.866 -29.849 1.00 96.62 86 VAL A C 1
ATOM 709 O O . VAL A 1 86 ? 28.906 5.280 -28.819 1.00 96.62 86 VAL A O 1
ATOM 712 N N . ILE A 1 87 ? 28.984 7.162 -30.047 1.00 95.81 87 ILE A N 1
ATOM 713 C CA . ILE A 1 87 ? 28.320 8.015 -29.055 1.00 95.81 87 ILE A CA 1
ATOM 714 C C . ILE A 1 87 ? 26.852 7.602 -28.908 1.00 95.81 87 ILE A C 1
ATOM 716 O O . ILE A 1 87 ? 26.362 7.450 -27.786 1.00 95.81 87 ILE A O 1
ATOM 720 N N . LEU A 1 88 ? 26.164 7.350 -30.026 1.00 96.44 88 LEU A N 1
ATOM 721 C CA . LEU A 1 88 ? 24.776 6.880 -30.023 1.00 96.44 88 LEU A CA 1
ATOM 722 C C . LEU A 1 88 ? 24.629 5.529 -29.316 1.00 96.44 88 LEU A C 1
ATOM 724 O O . LEU A 1 88 ? 23.698 5.343 -28.533 1.00 96.44 88 LEU A O 1
ATOM 728 N N . ARG A 1 89 ? 25.552 4.591 -29.548 1.00 97.25 89 ARG A N 1
ATOM 729 C CA . ARG A 1 89 ? 25.552 3.268 -28.913 1.00 97.25 89 ARG A CA 1
ATOM 730 C C . ARG A 1 89 ? 25.759 3.372 -27.407 1.00 97.25 89 ARG A C 1
ATOM 732 O O . ARG A 1 89 ? 25.065 2.692 -26.651 1.00 97.25 89 ARG A O 1
ATOM 739 N N . ASN A 1 90 ? 26.660 4.248 -26.962 1.00 96.62 90 ASN A N 1
ATOM 740 C CA . ASN A 1 90 ? 26.858 4.489 -25.537 1.00 96.62 90 ASN A CA 1
ATOM 741 C C . ASN A 1 90 ? 25.616 5.121 -24.888 1.00 96.62 90 ASN A C 1
ATOM 743 O O . ASN A 1 90 ? 25.198 4.673 -23.824 1.00 96.62 90 ASN A O 1
ATOM 747 N N . GLU A 1 91 ? 24.974 6.104 -25.527 1.00 97.38 91 GLU A N 1
ATOM 748 C CA . GLU A 1 91 ? 23.766 6.715 -24.959 1.00 97.38 91 GLU A CA 1
ATOM 749 C C . GLU A 1 91 ? 22.575 5.741 -24.952 1.00 97.38 91 GLU A C 1
ATOM 751 O O . GLU A 1 91 ? 21.838 5.696 -23.970 1.00 97.38 91 GLU A O 1
ATOM 756 N N . LYS A 1 92 ? 22.430 4.887 -25.978 1.00 97.50 92 LYS A N 1
ATOM 757 C CA . LYS A 1 92 ? 21.454 3.781 -25.975 1.00 97.50 92 LYS A CA 1
ATOM 758 C C . LYS A 1 92 ? 21.691 2.820 -24.805 1.00 97.50 92 LYS A C 1
ATOM 760 O O . LYS A 1 92 ? 20.738 2.464 -24.119 1.00 97.50 92 LYS A O 1
ATOM 765 N N . ARG A 1 93 ? 22.949 2.447 -24.526 1.00 96.25 93 ARG A N 1
ATOM 766 C CA . ARG A 1 93 ? 23.308 1.627 -23.351 1.00 96.25 93 ARG A CA 1
ATOM 767 C C . ARG A 1 93 ? 22.931 2.327 -22.042 1.00 96.25 93 ARG A C 1
ATOM 769 O O . ARG A 1 93 ? 22.308 1.711 -21.187 1.00 96.25 93 ARG A O 1
ATOM 776 N N . MET A 1 94 ? 23.259 3.611 -21.901 1.00 96.25 94 MET A N 1
ATOM 777 C CA . MET A 1 94 ? 22.923 4.395 -20.704 1.00 96.25 94 MET A CA 1
ATOM 778 C C . MET A 1 94 ? 21.408 4.541 -20.501 1.00 96.25 94 MET A C 1
ATOM 780 O O . MET A 1 94 ? 20.938 4.530 -19.363 1.00 96.25 94 MET A O 1
ATOM 784 N N . LEU A 1 95 ? 20.638 4.685 -21.584 1.00 97.06 95 LEU A N 1
ATOM 785 C CA . LEU A 1 95 ? 19.178 4.705 -21.530 1.00 97.06 95 LEU A CA 1
ATOM 786 C C . LEU A 1 95 ? 18.627 3.343 -21.091 1.00 97.06 95 LEU A C 1
ATOM 788 O O . LEU A 1 95 ? 17.773 3.308 -20.208 1.00 97.06 95 LEU A O 1
ATOM 792 N N . GLN A 1 96 ? 19.155 2.243 -21.636 1.00 95.81 96 GLN A N 1
ATOM 793 C CA . GLN A 1 96 ? 18.786 0.891 -21.210 1.00 95.81 96 GLN A CA 1
ATOM 794 C C . GLN A 1 96 ? 19.044 0.691 -19.713 1.00 95.81 96 GLN A C 1
ATOM 796 O O . GLN A 1 96 ? 18.159 0.245 -18.997 1.00 95.81 96 GLN A O 1
ATOM 801 N N . GLU A 1 97 ? 20.214 1.094 -19.213 1.00 95.38 97 GLU A N 1
ATOM 802 C CA . GLU A 1 97 ? 20.549 0.993 -17.786 1.00 95.38 97 GLU A CA 1
ATOM 803 C C . GLU A 1 97 ? 19.625 1.837 -16.897 1.00 95.38 97 GLU A C 1
ATOM 805 O O . GLU A 1 97 ? 19.287 1.426 -15.787 1.00 95.38 97 GLU A O 1
ATOM 810 N N . ALA A 1 98 ? 19.182 3.006 -17.373 1.00 95.94 98 ALA A N 1
ATOM 811 C CA . ALA A 1 98 ? 18.222 3.833 -16.647 1.00 95.94 98 ALA A CA 1
ATOM 812 C C . ALA A 1 98 ? 16.834 3.170 -16.566 1.00 95.94 98 ALA A C 1
ATOM 814 O O . ALA A 1 98 ? 16.195 3.230 -15.515 1.00 95.94 98 ALA A O 1
ATOM 815 N N . VAL A 1 99 ? 16.382 2.524 -17.647 1.00 96.56 99 VAL A N 1
ATOM 816 C CA . VAL A 1 99 ? 15.117 1.770 -17.679 1.00 96.56 99 VAL A CA 1
ATOM 817 C C . VAL A 1 99 ? 15.213 0.504 -16.821 1.00 96.56 99 VAL A C 1
ATOM 819 O O . VAL A 1 99 ? 14.301 0.235 -16.039 1.00 96.56 99 VAL A O 1
ATOM 822 N N . ASP A 1 100 ? 16.334 -0.218 -16.884 1.00 95.44 100 ASP A N 1
ATOM 823 C CA . ASP A 1 100 ? 16.605 -1.380 -16.029 1.00 95.44 100 ASP A CA 1
ATOM 824 C C . ASP A 1 100 ? 16.522 -0.981 -14.545 1.00 95.44 100 ASP A C 1
ATOM 826 O O . ASP A 1 100 ? 15.839 -1.640 -13.762 1.00 95.44 100 ASP A O 1
ATOM 830 N N . ALA A 1 101 ? 17.144 0.142 -14.162 1.00 95.88 101 ALA A N 1
ATOM 831 C CA . ALA A 1 101 ? 17.101 0.651 -12.793 1.00 95.88 101 ALA A CA 1
ATOM 832 C C . ALA A 1 101 ? 15.704 1.128 -12.355 1.00 95.88 101 ALA A C 1
ATOM 834 O O . ALA A 1 101 ? 15.361 1.011 -11.180 1.00 95.88 101 ALA A O 1
ATOM 835 N N . LEU A 1 102 ? 14.886 1.659 -13.270 1.00 96.62 102 LEU A N 1
ATOM 836 C CA . LEU A 1 102 ? 13.503 2.044 -12.975 1.00 96.62 102 LEU A CA 1
ATOM 837 C C . LEU A 1 102 ? 12.642 0.823 -12.613 1.00 96.62 102 LEU A C 1
ATOM 839 O O . LEU A 1 102 ? 11.876 0.874 -11.645 1.00 96.62 102 LEU A O 1
ATOM 843 N N . PHE A 1 103 ? 12.771 -0.270 -13.370 1.00 96.12 103 PHE A N 1
ATOM 844 C CA . PHE A 1 103 ? 11.982 -1.481 -13.150 1.00 96.12 103 PHE A CA 1
ATOM 845 C C . PHE A 1 103 ? 12.513 -2.351 -12.008 1.00 96.12 103 PHE A C 1
ATOM 847 O O . PHE A 1 103 ? 11.718 -2.776 -11.169 1.00 96.12 103 PHE A O 1
ATOM 854 N N . ASP A 1 104 ? 13.818 -2.629 -11.964 1.00 95.31 104 ASP A N 1
ATOM 855 C CA . ASP A 1 104 ? 14.444 -3.518 -10.976 1.00 95.31 104 ASP A CA 1
ATOM 856 C C . ASP A 1 104 ? 15.906 -3.094 -10.712 1.00 95.31 104 ASP A C 1
ATOM 858 O O . ASP A 1 104 ? 16.860 -3.548 -11.359 1.00 95.31 104 ASP A O 1
ATOM 862 N N . ASN A 1 105 ? 16.084 -2.161 -9.773 1.00 94.00 105 ASN A N 1
ATOM 863 C CA . ASN A 1 105 ? 17.381 -1.547 -9.490 1.00 94.00 105 ASN A CA 1
ATOM 864 C C . ASN A 1 105 ? 18.337 -2.534 -8.808 1.00 94.00 105 ASN A C 1
ATOM 866 O O . ASN A 1 105 ? 18.093 -2.992 -7.697 1.00 94.00 105 ASN A O 1
ATOM 870 N N . GLY A 1 106 ? 19.483 -2.801 -9.440 1.00 88.06 106 GLY A N 1
ATOM 871 C CA . GLY A 1 106 ? 20.510 -3.694 -8.893 1.00 88.06 106 GLY A CA 1
ATOM 872 C C . GLY A 1 106 ? 20.454 -5.138 -9.398 1.00 88.06 106 GLY A C 1
ATOM 873 O O . GLY A 1 106 ? 21.301 -5.935 -9.006 1.00 88.06 106 GLY A O 1
ATOM 874 N N . ARG A 1 107 ? 19.515 -5.488 -10.291 1.00 85.38 107 ARG A N 1
ATOM 875 C CA . ARG A 1 107 ? 19.413 -6.852 -10.841 1.00 85.38 107 ARG A CA 1
ATOM 876 C C . ARG A 1 107 ? 20.571 -7.235 -11.768 1.00 85.38 107 ARG A C 1
ATOM 878 O O . ARG A 1 107 ? 20.996 -8.385 -11.766 1.00 85.38 107 ARG A O 1
ATOM 885 N N . ARG A 1 108 ? 21.036 -6.298 -12.602 1.00 79.81 108 ARG A N 1
ATOM 886 C CA . ARG A 1 108 ? 22.040 -6.554 -13.658 1.00 79.81 108 ARG A CA 1
ATOM 887 C C . ARG A 1 108 ? 23.344 -5.782 -13.474 1.00 79.81 108 ARG A C 1
ATOM 889 O O . ARG A 1 108 ? 24.406 -6.291 -13.808 1.00 79.81 108 ARG A O 1
ATOM 896 N N . SER A 1 109 ? 23.256 -4.553 -12.980 1.00 77.44 109 SER A N 1
ATOM 897 C CA . SER A 1 109 ? 24.394 -3.657 -12.769 1.00 77.44 109 SER A CA 1
ATOM 898 C C . SER A 1 109 ? 24.389 -3.143 -11.334 1.00 77.44 109 SER A C 1
ATOM 900 O O . SER A 1 109 ? 23.426 -3.353 -10.593 1.00 77.44 109 SER A O 1
ATOM 902 N N . ARG A 1 110 ? 25.464 -2.458 -10.934 1.00 87.50 110 ARG A N 1
ATOM 903 C CA . ARG A 1 110 ? 25.550 -1.811 -9.625 1.00 87.50 110 ARG A CA 1
ATOM 904 C C . ARG A 1 110 ? 24.332 -0.911 -9.433 1.00 87.50 110 ARG A C 1
ATOM 906 O O . ARG A 1 110 ? 24.049 -0.063 -10.276 1.00 87.50 110 ARG A O 1
ATOM 913 N N . ALA A 1 111 ? 23.637 -1.104 -8.313 1.00 90.56 111 ALA A N 1
ATOM 914 C CA . ALA A 1 111 ? 22.430 -0.351 -8.012 1.00 90.56 111 ALA A CA 1
ATOM 915 C C . ALA A 1 111 ? 22.694 1.154 -8.107 1.00 90.56 111 ALA A C 1
ATOM 917 O O . ALA A 1 111 ? 23.696 1.657 -7.586 1.00 90.56 111 ALA A O 1
ATOM 918 N N . VAL A 1 112 ? 21.777 1.866 -8.755 1.00 91.56 112 VAL A N 1
ATOM 919 C CA . VAL A 1 112 ? 21.790 3.321 -8.802 1.00 91.56 112 VAL A CA 1
ATOM 920 C C . VAL A 1 112 ? 21.552 3.839 -7.391 1.00 91.56 112 VAL A C 1
ATOM 922 O O . VAL A 1 112 ? 20.573 3.470 -6.735 1.00 91.56 112 VAL A O 1
ATOM 925 N N . ARG A 1 113 ? 22.470 4.684 -6.926 1.00 92.75 113 ARG A N 1
ATOM 926 C CA . ARG A 1 113 ? 22.441 5.274 -5.590 1.00 92.75 113 ARG A CA 1
ATOM 927 C C . ARG A 1 113 ? 22.044 6.743 -5.671 1.00 92.75 113 ARG A C 1
ATOM 929 O O . ARG A 1 113 ? 22.402 7.430 -6.632 1.00 92.75 113 ARG A O 1
ATOM 936 N N . GLY A 1 114 ? 21.260 7.170 -4.691 1.00 89.00 114 GLY A N 1
ATOM 937 C CA . GLY A 1 114 ? 20.928 8.568 -4.453 1.00 89.00 114 GLY A CA 1
ATOM 938 C C . GLY A 1 114 ? 21.869 9.193 -3.430 1.00 89.00 114 GLY A C 1
ATOM 939 O O . GLY A 1 114 ? 22.947 8.659 -3.138 1.00 89.00 114 GLY A O 1
ATOM 940 N N . ASP A 1 115 ? 21.422 10.305 -2.863 1.00 85.19 115 ASP A N 1
ATOM 941 C CA . ASP A 1 115 ? 22.145 11.016 -1.815 1.00 85.19 115 ASP A CA 1
ATOM 942 C C . ASP A 1 115 ? 22.362 10.119 -0.586 1.00 85.19 115 ASP A C 1
ATOM 944 O O . ASP A 1 115 ? 21.553 9.243 -0.260 1.00 85.19 115 ASP A O 1
ATOM 948 N N . GLY A 1 116 ? 23.513 10.280 0.069 1.00 86.44 116 GLY A N 1
ATOM 949 C CA . GLY A 1 116 ? 23.909 9.422 1.189 1.00 86.44 116 GLY A CA 1
ATOM 950 C C . GLY A 1 116 ? 24.276 7.987 0.789 1.00 86.44 116 GLY A C 1
ATOM 951 O O . GLY A 1 116 ? 24.265 7.098 1.636 1.00 86.44 116 GLY A O 1
ATOM 952 N N . ASN A 1 117 ? 24.596 7.734 -0.490 1.00 87.88 117 ASN A N 1
ATOM 953 C CA . ASN A 1 117 ? 25.063 6.432 -0.994 1.00 87.88 117 ASN A CA 1
ATOM 954 C C . ASN A 1 117 ? 24.045 5.283 -0.798 1.00 87.88 117 ASN A C 1
ATOM 956 O O . ASN A 1 117 ? 24.402 4.103 -0.874 1.00 87.88 117 ASN A O 1
ATOM 960 N N . ARG A 1 118 ? 22.767 5.615 -0.571 1.00 92.50 118 ARG A N 1
ATOM 961 C CA . ARG A 1 118 ? 21.665 4.656 -0.447 1.00 92.50 118 ARG A CA 1
ATOM 962 C C . ARG A 1 118 ? 21.160 4.253 -1.831 1.00 92.50 118 ARG A C 1
ATOM 964 O O . ARG A 1 118 ? 20.948 5.107 -2.691 1.00 92.50 118 ARG A O 1
ATOM 971 N N . SER A 1 119 ? 20.924 2.960 -2.047 1.00 92.94 119 SER A N 1
ATOM 972 C CA . SER A 1 119 ? 20.278 2.470 -3.272 1.00 92.94 119 SER A CA 1
ATOM 973 C C . SER A 1 119 ? 18.844 2.994 -3.382 1.00 92.94 119 SER A C 1
ATOM 975 O O . SER A 1 119 ? 18.074 2.921 -2.419 1.00 92.94 119 SER A O 1
ATOM 977 N N . LEU A 1 120 ? 18.491 3.508 -4.560 1.00 94.56 120 LEU A N 1
ATOM 978 C CA . LEU A 1 120 ? 17.135 3.966 -4.861 1.00 94.56 120 LEU A CA 1
ATOM 979 C C . LEU A 1 120 ? 16.184 2.771 -4.988 1.00 94.56 120 LEU A C 1
ATOM 981 O O . LEU A 1 120 ? 16.545 1.766 -5.603 1.00 94.56 120 LEU A O 1
ATOM 985 N N . LYS A 1 121 ? 14.973 2.883 -4.436 1.00 94.06 121 LYS A N 1
ATOM 986 C CA . LYS A 1 121 ? 13.924 1.862 -4.571 1.00 94.06 121 LYS A CA 1
ATOM 987 C C . LYS A 1 121 ? 13.256 1.938 -5.951 1.00 94.06 121 LYS A C 1
ATOM 989 O O . LYS A 1 121 ? 12.755 2.991 -6.343 1.00 94.06 121 LYS A O 1
ATOM 994 N N . SER A 1 122 ? 13.239 0.813 -6.661 1.00 95.50 122 SER A N 1
ATOM 995 C CA . SER A 1 122 ? 12.621 0.637 -7.984 1.00 95.50 122 SER A CA 1
ATOM 996 C C . SER A 1 122 ? 11.136 0.261 -7.910 1.00 95.50 122 SER A C 1
ATOM 998 O O . SER A 1 122 ? 10.594 0.016 -6.830 1.00 95.50 122 SER A O 1
ATOM 1000 N N . LEU A 1 123 ? 10.466 0.162 -9.065 1.00 95.25 123 LEU A N 1
ATOM 1001 C CA . LEU A 1 123 ? 9.079 -0.316 -9.140 1.00 95.25 123 LEU A CA 1
ATOM 1002 C C . LEU A 1 123 ? 8.920 -1.731 -8.562 1.00 95.25 123 LEU A C 1
ATOM 1004 O O . LEU A 1 123 ? 7.960 -1.995 -7.839 1.00 95.25 123 LEU A O 1
ATOM 1008 N N . SER A 1 124 ? 9.876 -2.626 -8.821 1.00 94.12 124 SER A N 1
ATOM 1009 C CA . SER A 1 124 ? 9.858 -3.984 -8.264 1.00 94.12 124 SER A CA 1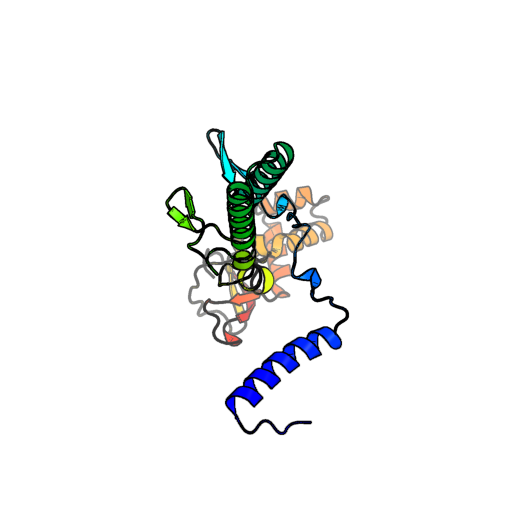
ATOM 1010 C C . SER A 1 124 ? 10.011 -3.996 -6.743 1.00 94.12 124 SER A C 1
ATOM 1012 O O . SER A 1 124 ? 9.357 -4.797 -6.071 1.00 94.12 124 SER A O 1
ATOM 1014 N N . ASP A 1 125 ? 10.825 -3.097 -6.182 1.00 92.19 125 ASP A N 1
ATOM 1015 C CA . ASP A 1 125 ? 11.036 -2.995 -4.729 1.00 92.19 125 ASP A CA 1
ATOM 1016 C C . ASP A 1 125 ? 9.784 -2.527 -3.988 1.00 92.19 125 ASP A C 1
ATOM 1018 O O . ASP A 1 125 ? 9.582 -2.870 -2.825 1.00 92.19 125 ASP A O 1
ATOM 1022 N N . LEU A 1 126 ? 8.910 -1.773 -4.659 1.00 91.06 126 LEU A N 1
ATOM 1023 C CA . LEU A 1 126 ? 7.616 -1.400 -4.094 1.00 91.06 126 LEU A CA 1
ATOM 1024 C C . LEU A 1 126 ? 6.685 -2.602 -3.937 1.00 91.06 126 LEU A C 1
ATOM 1026 O O . LEU A 1 126 ? 5.779 -2.555 -3.111 1.00 91.06 126 LEU A O 1
ATOM 1030 N N . LEU A 1 127 ? 6.883 -3.675 -4.700 1.00 91.50 127 LEU A N 1
ATOM 1031 C CA . LEU A 1 127 ? 6.059 -4.880 -4.618 1.00 91.50 127 LEU A CA 1
ATOM 1032 C C . LEU A 1 127 ? 6.675 -5.931 -3.690 1.00 91.50 127 LEU A C 1
ATOM 1034 O O . LEU A 1 127 ? 5.952 -6.600 -2.949 1.00 91.50 127 LEU A O 1
ATOM 1038 N N . LYS A 1 128 ? 8.003 -6.075 -3.720 1.00 89.75 128 LYS A N 1
ATOM 1039 C CA . LYS A 1 128 ? 8.741 -7.138 -3.027 1.00 89.75 128 LYS A CA 1
ATOM 1040 C C . LYS A 1 128 ? 9.091 -6.767 -1.578 1.00 89.75 128 LYS A C 1
ATOM 1042 O O . LYS A 1 128 ? 9.148 -5.609 -1.180 1.00 89.75 128 LYS A O 1
ATOM 1047 N N . GLY A 1 129 ? 9.388 -7.788 -0.775 1.00 86.50 129 GLY A N 1
ATOM 1048 C CA . GLY A 1 129 ? 9.923 -7.623 0.580 1.00 86.50 129 GLY A CA 1
ATOM 1049 C C . GLY A 1 129 ? 8.882 -7.287 1.656 1.00 86.50 129 GLY A C 1
ATOM 1050 O O . GLY A 1 129 ? 7.683 -7.197 1.404 1.00 86.50 129 GLY A O 1
ATOM 1051 N N . LYS A 1 130 ? 9.349 -7.141 2.905 1.00 85.88 130 LYS A N 1
ATOM 1052 C CA . LYS A 1 130 ? 8.492 -6.874 4.080 1.00 85.88 130 LYS A CA 1
ATOM 1053 C C . LYS A 1 130 ? 7.807 -5.504 4.014 1.00 85.88 130 LYS A C 1
ATOM 1055 O O . LYS A 1 130 ? 6.678 -5.385 4.471 1.00 85.88 130 LYS A O 1
ATOM 1060 N N . GLN A 1 131 ? 8.491 -4.509 3.448 1.00 84.69 131 GLN A N 1
ATOM 1061 C CA . GLN A 1 131 ? 7.962 -3.156 3.231 1.00 84.69 131 GLN A CA 1
ATOM 1062 C C . GLN A 1 131 ? 7.239 -2.999 1.880 1.00 84.69 131 GLN A C 1
ATOM 1064 O O . GLN A 1 131 ? 6.824 -1.899 1.526 1.00 84.69 131 GLN A O 1
ATOM 1069 N N . GLY A 1 132 ? 7.127 -4.075 1.096 1.00 87.69 132 GLY A N 1
ATOM 1070 C CA . GLY A 1 132 ? 6.425 -4.054 -0.180 1.00 87.69 132 GLY A CA 1
ATOM 1071 C C . GLY A 1 132 ? 4.912 -3.977 0.010 1.00 87.69 132 GLY A C 1
ATOM 1072 O O . GLY A 1 132 ? 4.365 -4.419 1.026 1.00 87.69 132 GLY A O 1
ATOM 1073 N N . ARG A 1 133 ? 4.216 -3.468 -1.009 1.00 88.19 133 ARG A N 1
ATOM 1074 C CA . ARG A 1 133 ? 2.762 -3.261 -1.018 1.00 88.19 133 ARG A CA 1
ATOM 1075 C C . ARG A 1 133 ? 1.986 -4.530 -0.668 1.00 88.19 133 ARG A C 1
ATOM 1077 O O . ARG A 1 133 ? 1.044 -4.452 0.112 1.00 88.19 133 ARG A O 1
ATOM 1084 N N . PHE A 1 134 ? 2.395 -5.698 -1.165 1.00 87.38 134 PHE A N 1
ATOM 1085 C CA . PHE A 1 134 ? 1.699 -6.952 -0.857 1.00 87.38 134 PHE A CA 1
ATOM 1086 C C . PHE A 1 134 ? 1.686 -7.258 0.645 1.00 87.38 134 PHE A C 1
ATOM 1088 O O . PHE A 1 134 ? 0.633 -7.533 1.216 1.00 87.38 134 PHE A O 1
ATOM 1095 N N . ARG A 1 135 ? 2.834 -7.159 1.321 1.00 85.75 135 ARG A N 1
ATOM 1096 C CA . ARG A 1 135 ? 2.933 -7.534 2.739 1.00 85.75 135 ARG A CA 1
ATOM 1097 C C . ARG A 1 135 ? 2.458 -6.436 3.680 1.00 85.75 135 ARG A C 1
ATOM 1099 O O . ARG A 1 135 ? 1.792 -6.742 4.661 1.00 85.75 135 ARG A O 1
ATOM 1106 N N . GLN A 1 136 ? 2.801 -5.184 3.395 1.00 82.88 136 GLN A N 1
ATOM 1107 C CA . GLN A 1 136 ? 2.537 -4.072 4.306 1.00 82.88 136 GLN A CA 1
ATOM 1108 C C . GLN A 1 136 ? 1.187 -3.392 4.071 1.00 82.88 136 GLN A C 1
ATOM 1110 O O . GLN A 1 136 ? 0.680 -2.765 4.995 1.00 82.88 136 GLN A O 1
ATOM 1115 N N . ASN A 1 137 ? 0.632 -3.469 2.858 1.00 82.25 137 ASN A N 1
ATOM 1116 C CA . ASN A 1 137 ? -0.577 -2.727 2.505 1.00 82.25 137 ASN A CA 1
ATOM 1117 C C . ASN A 1 137 ? -1.745 -3.629 2.118 1.00 82.25 137 ASN A C 1
ATOM 1119 O O . ASN A 1 137 ? -2.872 -3.158 2.199 1.00 82.25 137 ASN A O 1
ATOM 1123 N N . LEU A 1 138 ? -1.517 -4.864 1.658 1.00 85.12 138 LEU A N 1
ATOM 1124 C CA . LEU A 1 138 ? -2.609 -5.779 1.301 1.00 85.12 138 LEU A CA 1
ATOM 1125 C C . LEU A 1 138 ? -2.905 -6.784 2.416 1.00 85.12 138 LEU A C 1
ATOM 1127 O O . LEU A 1 138 ? -4.059 -6.905 2.807 1.00 85.12 138 LEU A O 1
ATOM 1131 N N . LEU A 1 139 ? -1.884 -7.458 2.955 1.00 86.69 139 LEU A N 1
ATOM 1132 C CA . LEU A 1 139 ? -2.070 -8.486 3.993 1.00 86.69 139 LEU A CA 1
ATOM 1133 C C . LEU A 1 139 ? -2.238 -7.919 5.409 1.00 86.69 139 LEU A C 1
ATOM 1135 O O . LEU A 1 139 ? -2.899 -8.527 6.243 1.00 86.69 139 LEU A O 1
ATOM 1139 N N . GLY A 1 140 ? -1.632 -6.767 5.689 1.00 84.31 140 GLY A N 1
ATOM 1140 C CA . GLY A 1 140 ? -1.818 -6.028 6.932 1.00 84.31 140 GLY A CA 1
ATOM 1141 C C . GLY A 1 140 ? -2.205 -4.595 6.613 1.00 84.31 140 GLY A C 1
ATOM 1142 O O . GLY A 1 140 ? -1.648 -3.999 5.697 1.00 84.31 140 GLY A O 1
ATOM 1143 N N . LYS A 1 141 ? -3.159 -4.031 7.350 1.00 89.56 141 LYS A N 1
ATOM 1144 C CA . LYS A 1 141 ? -3.530 -2.617 7.254 1.00 89.56 141 LYS A CA 1
ATOM 1145 C C . LYS A 1 141 ? -3.721 -2.050 8.650 1.00 89.56 141 LYS A C 1
ATOM 1147 O O . LYS A 1 141 ? -3.992 -2.783 9.599 1.00 89.56 141 LYS A O 1
ATOM 1152 N N . ARG A 1 142 ? -3.567 -0.733 8.765 1.00 89.50 142 ARG A N 1
ATOM 1153 C CA . ARG A 1 142 ? -4.108 -0.020 9.920 1.00 89.50 142 ARG A CA 1
ATOM 1154 C C . ARG A 1 142 ? -5.626 -0.053 9.808 1.00 89.50 142 ARG A C 1
ATOM 1156 O O . ARG A 1 142 ? -6.150 0.073 8.703 1.00 89.50 142 ARG A O 1
ATOM 1163 N N . VAL A 1 143 ? -6.281 -0.278 10.935 1.00 92.94 143 VAL A N 1
ATOM 1164 C CA . VAL A 1 143 ? -7.732 -0.395 11.026 1.00 92.94 143 VAL A CA 1
ATOM 1165 C C . VAL A 1 143 ? -8.252 0.677 11.971 1.00 92.94 143 VAL A C 1
ATOM 1167 O O . VAL A 1 143 ? -7.642 0.932 13.014 1.00 92.94 143 VAL A O 1
ATOM 1170 N N . ASP A 1 144 ? -9.354 1.307 11.582 1.00 94.12 144 ASP A N 1
ATOM 1171 C CA . ASP A 1 144 ? -10.098 2.214 12.452 1.00 94.12 144 ASP A CA 1
ATOM 1172 C C . ASP A 1 144 ? -10.804 1.418 13.562 1.00 94.12 144 ASP A C 1
ATOM 1174 O O . ASP A 1 144 ? -10.852 0.186 13.512 1.00 94.12 144 ASP A O 1
ATOM 1178 N N . TYR A 1 145 ? -11.322 2.113 14.580 1.00 94.19 145 TYR A N 1
ATOM 1179 C CA . TYR A 1 145 ? -11.968 1.493 15.749 1.00 94.19 145 TYR A CA 1
ATOM 1180 C C . TYR A 1 145 ? -11.073 0.459 16.450 1.00 94.19 145 TYR A C 1
ATOM 1182 O O . TYR A 1 145 ? -11.507 -0.625 16.835 1.00 94.19 145 TYR A O 1
ATOM 1190 N N . SER A 1 146 ? -9.789 0.794 16.600 1.00 95.81 146 SER A N 1
ATOM 1191 C CA . SER A 1 146 ? -8.813 -0.032 17.305 1.00 95.81 146 SER A CA 1
ATOM 1192 C C . SER A 1 146 ? -8.048 0.778 18.348 1.00 95.81 146 SER A C 1
ATOM 1194 O O . SER A 1 146 ? -7.830 1.979 18.194 1.00 95.81 146 SER A O 1
ATOM 1196 N N . GLY A 1 147 ? -7.645 0.108 19.428 1.00 94.62 147 GLY A N 1
ATOM 1197 C CA . GLY A 1 147 ? -6.919 0.702 20.548 1.00 94.62 147 GLY A CA 1
ATOM 1198 C C . GLY A 1 147 ? -5.814 -0.220 21.059 1.00 94.62 147 GLY A C 1
ATOM 1199 O O . GLY A 1 147 ? -5.762 -1.407 20.734 1.00 94.62 147 GLY A O 1
ATOM 1200 N N . ARG A 1 148 ? -4.896 0.334 21.855 1.00 95.06 148 ARG A N 1
ATOM 1201 C CA . ARG A 1 148 ? -3.854 -0.428 22.555 1.00 95.06 148 ARG A CA 1
ATOM 1202 C C . ARG A 1 148 ? -3.645 0.163 23.942 1.00 95.06 148 ARG A C 1
ATOM 1204 O O . ARG A 1 148 ? -3.432 1.365 24.055 1.00 95.06 148 ARG A O 1
ATOM 1211 N N . SER A 1 149 ? -3.639 -0.686 24.965 1.00 94.19 149 SER A N 1
ATOM 1212 C CA . SER A 1 149 ? -3.232 -0.321 26.324 1.00 94.19 149 SER A CA 1
ATOM 1213 C C . SER A 1 149 ? -2.317 -1.388 26.927 1.00 94.19 149 SER A C 1
ATOM 1215 O O . SER A 1 149 ? -2.050 -2.427 26.315 1.00 94.19 149 SER A O 1
ATOM 1217 N N . VAL A 1 150 ? -1.803 -1.0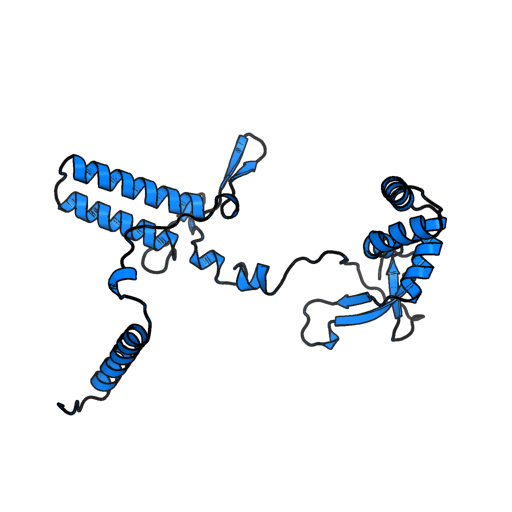99 28.119 1.00 94.69 150 VAL A N 1
ATOM 1218 C CA . VAL A 1 150 ? -1.092 -2.056 28.967 1.00 94.69 150 VAL A CA 1
ATOM 1219 C C . VAL A 1 150 ? -2.119 -2.961 29.639 1.00 94.69 150 VAL A C 1
ATOM 1221 O O . VAL A 1 150 ? -3.115 -2.465 30.161 1.00 94.69 150 VAL A O 1
ATOM 1224 N N . ILE A 1 151 ? -1.847 -4.266 29.636 1.00 94.19 151 ILE A N 1
ATOM 1225 C CA . ILE A 1 151 ? -2.682 -5.274 30.296 1.00 94.19 151 ILE A CA 1
ATOM 1226 C C . ILE A 1 151 ? -2.326 -5.399 31.781 1.00 94.19 151 ILE A C 1
ATOM 1228 O O . ILE A 1 151 ? -1.145 -5.400 32.142 1.00 94.19 151 ILE A O 1
ATOM 1232 N N . VAL A 1 152 ? -3.335 -5.523 32.636 1.00 95.00 152 VAL A N 1
ATOM 1233 C CA . VAL A 1 152 ? -3.217 -5.804 34.071 1.00 95.00 152 VAL A CA 1
ATOM 1234 C C . VA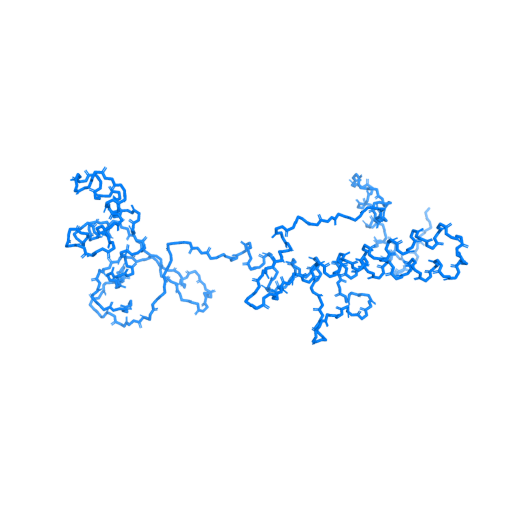L A 1 152 ? -4.134 -6.970 34.436 1.00 95.00 152 VAL A C 1
ATOM 1236 O O . VAL A 1 152 ? -5.130 -7.234 33.776 1.00 95.00 152 VAL A O 1
ATOM 1239 N N . VAL A 1 153 ? -3.778 -7.713 35.483 1.00 94.44 153 VAL A N 1
ATOM 1240 C CA . VAL A 1 153 ? -4.594 -8.833 35.963 1.00 94.44 153 VAL A CA 1
ATOM 1241 C C . VAL A 1 153 ? -5.861 -8.299 36.641 1.00 94.44 153 VAL A C 1
ATOM 1243 O O . VAL A 1 153 ? -5.768 -7.514 37.586 1.00 94.44 153 VAL A O 1
ATOM 1246 N N . GLY A 1 154 ? -7.028 -8.742 36.170 1.00 92.50 154 GLY A N 1
ATOM 1247 C CA . GLY A 1 154 ? -8.335 -8.493 36.783 1.00 92.50 154 GLY A CA 1
ATOM 1248 C C . GLY A 1 154 ? -8.899 -9.779 37.393 1.00 92.50 154 GLY A C 1
ATOM 1249 O O . GLY A 1 154 ? -9.603 -10.495 36.686 1.00 92.50 154 GLY A O 1
ATOM 1250 N N . PRO A 1 155 ? -8.580 -10.110 38.659 1.00 94.00 155 PRO A N 1
ATOM 1251 C CA . PRO A 1 155 ? -8.968 -11.387 39.268 1.00 94.00 155 PRO A CA 1
ATOM 1252 C C . PRO A 1 155 ? -10.487 -11.551 39.433 1.00 94.00 155 PRO A C 1
ATOM 1254 O O . PRO A 1 155 ? -10.972 -12.676 39.465 1.00 94.00 155 PRO A O 1
ATOM 1257 N N . ASP A 1 156 ? -11.230 -10.445 39.489 1.00 94.19 156 ASP A N 1
ATOM 1258 C CA . ASP A 1 156 ? -12.685 -10.436 39.685 1.00 94.19 156 ASP A CA 1
ATOM 1259 C C . ASP A 1 156 ? -13.483 -10.646 38.380 1.00 94.19 156 ASP A C 1
ATOM 1261 O O . ASP A 1 156 ? -14.710 -10.747 38.402 1.00 94.19 156 ASP A O 1
ATOM 1265 N N . LEU A 1 157 ? -12.806 -10.695 37.225 1.00 94.75 157 LEU A N 1
ATOM 1266 C CA . LEU A 1 157 ? -13.443 -10.843 35.915 1.00 94.75 157 LEU A CA 1
ATOM 1267 C C . LEU A 1 157 ? -13.726 -12.312 35.585 1.00 94.75 157 LEU A C 1
ATOM 1269 O O . LEU A 1 157 ? -12.916 -13.205 35.835 1.00 94.75 157 LEU A O 1
ATOM 1273 N N . LYS A 1 158 ? -14.868 -12.567 34.940 1.00 95.62 158 LYS A N 1
ATOM 1274 C CA . LYS A 1 158 ? -15.194 -13.898 34.404 1.00 95.62 158 LYS A CA 1
ATOM 1275 C C . LYS A 1 158 ? -14.386 -14.188 33.136 1.00 95.62 158 LYS A C 1
ATOM 1277 O O . LYS A 1 158 ? -13.956 -13.276 32.440 1.00 95.62 158 LYS A O 1
ATOM 1282 N N . LEU A 1 159 ? -14.276 -15.467 32.761 1.00 95.81 159 LEU A N 1
ATOM 1283 C CA . LEU A 1 159 ? -13.506 -15.905 31.582 1.00 95.81 159 LEU A CA 1
ATOM 1284 C C . LEU A 1 159 ? -13.930 -15.231 30.262 1.00 95.81 159 LEU A C 1
ATOM 1286 O O . LEU A 1 159 ? -13.108 -15.067 29.372 1.00 95.81 159 LEU A O 1
ATOM 1290 N N . HIS A 1 160 ? -15.203 -14.856 30.122 1.00 95.56 160 HIS A N 1
ATOM 1291 C CA . HIS A 1 160 ? -15.731 -14.187 28.928 1.00 95.56 160 HIS A CA 1
ATOM 1292 C C . HIS A 1 160 ? -15.648 -12.656 29.000 1.00 95.56 160 HIS A C 1
ATOM 1294 O O . HIS A 1 160 ? -16.104 -11.996 28.073 1.00 95.56 160 HIS A O 1
ATOM 1300 N N . GLN A 1 161 ? -15.111 -12.082 30.079 1.00 95.38 161 GLN A N 1
ATOM 1301 C CA . GLN A 1 161 ? -15.087 -10.640 30.318 1.00 95.38 161 GLN A CA 1
ATOM 1302 C C . GLN A 1 161 ? -13.676 -10.065 30.204 1.00 95.38 161 GLN A C 1
ATOM 1304 O O . GLN A 1 161 ? -12.684 -10.748 30.458 1.00 95.38 161 GLN A O 1
ATOM 1309 N N . CYS A 1 162 ? -13.587 -8.780 29.868 1.00 95.88 162 CYS A N 1
ATOM 1310 C CA . CYS A 1 162 ? -12.345 -8.016 29.941 1.00 95.88 162 CYS A CA 1
ATOM 1311 C C . CYS A 1 162 ? -12.584 -6.611 30.499 1.00 95.88 162 CYS A C 1
ATOM 1313 O O . CYS A 1 162 ? -13.630 -6.014 30.249 1.00 95.88 162 CYS A O 1
ATOM 1315 N N . GLY A 1 163 ? -11.596 -6.053 31.200 1.00 95.12 163 GLY A N 1
ATOM 1316 C CA . GLY A 1 163 ? -11.611 -4.647 31.595 1.00 95.12 163 GLY A CA 1
ATOM 1317 C C . GLY A 1 163 ? -11.317 -3.744 30.397 1.00 95.12 163 GLY A C 1
ATOM 1318 O O . GLY A 1 163 ? -10.335 -3.945 29.681 1.00 95.12 163 GLY A O 1
ATOM 1319 N N . LEU A 1 164 ? -12.157 -2.738 30.162 1.00 95.31 164 LEU A N 1
ATOM 1320 C CA . LEU A 1 164 ? -11.911 -1.718 29.146 1.00 95.31 164 LEU A CA 1
ATOM 1321 C C . LEU A 1 164 ? -11.923 -0.325 29.795 1.00 95.31 164 LEU A C 1
ATOM 1323 O O . LEU A 1 164 ? -12.932 0.051 30.396 1.00 95.31 164 LEU A O 1
ATOM 1327 N N . PRO A 1 165 ? -10.827 0.453 29.696 1.00 94.81 165 PRO A N 1
ATOM 1328 C CA . PRO A 1 165 ? -10.787 1.810 30.222 1.00 94.81 165 PRO A CA 1
ATOM 1329 C C . PRO A 1 165 ? -11.910 2.664 29.642 1.00 94.81 165 PRO A C 1
ATOM 1331 O O . PRO A 1 165 ? -12.092 2.692 28.422 1.00 94.81 165 PRO A O 1
ATOM 1334 N N . LYS A 1 166 ? -12.613 3.402 30.505 1.00 92.50 166 LYS A N 1
ATOM 1335 C CA . LYS A 1 166 ? -13.722 4.295 30.128 1.00 92.50 166 LYS A CA 1
ATOM 1336 C C . LYS A 1 166 ? -13.380 5.223 28.953 1.00 92.50 166 LYS A C 1
ATOM 1338 O O . LYS A 1 166 ? -14.133 5.290 27.986 1.00 92.50 166 LYS A O 1
ATOM 1343 N N . SER A 1 167 ? -12.207 5.856 28.978 1.00 91.31 167 SER A N 1
ATOM 1344 C CA . SER A 1 167 ? -11.732 6.740 27.901 1.00 91.31 167 SER A CA 1
ATOM 1345 C C . SER A 1 167 ? -11.506 6.013 26.569 1.00 91.31 167 SER A C 1
ATOM 1347 O O . SER A 1 167 ? -11.861 6.520 25.507 1.00 91.31 167 SER A O 1
ATOM 1349 N N . MET A 1 168 ? -10.954 4.796 26.610 1.00 94.19 168 MET A N 1
ATOM 1350 C CA . MET A 1 168 ? -10.752 3.976 25.414 1.00 94.19 168 MET A CA 1
ATOM 1351 C C . MET A 1 168 ? -12.086 3.501 24.840 1.00 94.19 168 MET A C 1
ATOM 1353 O O . MET A 1 168 ? -12.289 3.570 23.630 1.00 94.19 168 MET A O 1
ATOM 1357 N N . ALA A 1 169 ? -12.991 3.037 25.700 1.00 94.38 169 ALA A N 1
ATOM 1358 C CA . ALA A 1 169 ? -14.325 2.621 25.301 1.00 94.38 169 ALA A CA 1
ATOM 1359 C C . ALA A 1 169 ? -15.086 3.777 24.637 1.00 94.38 169 ALA A C 1
ATOM 1361 O O . ALA A 1 169 ? -15.654 3.600 23.561 1.00 94.38 169 ALA A O 1
ATOM 1362 N N . LEU A 1 170 ? -15.022 4.979 25.214 1.00 93.44 170 LEU A N 1
ATOM 1363 C CA . LEU A 1 170 ? -15.701 6.148 24.671 1.00 93.44 170 LEU A CA 1
ATOM 1364 C C . LEU A 1 170 ? -15.251 6.485 23.240 1.00 93.44 170 LEU A C 1
ATOM 1366 O O . LEU A 1 170 ? -16.092 6.751 22.382 1.00 93.44 170 LEU A O 1
ATOM 1370 N N . GLU A 1 171 ? -13.948 6.426 22.950 1.00 93.75 171 GLU A N 1
ATOM 1371 C CA . GLU A 1 171 ? -13.435 6.675 21.596 1.00 93.75 171 GLU A CA 1
ATOM 1372 C C . GLU A 1 171 ? -13.740 5.529 20.618 1.00 93.75 171 GLU A C 1
ATOM 1374 O O . GLU A 1 171 ? -14.107 5.785 19.470 1.00 93.75 171 GLU A O 1
ATOM 1379 N N . LEU A 1 172 ? -13.660 4.266 21.057 1.00 94.88 172 LEU A N 1
ATOM 1380 C CA . LEU A 1 172 ? -13.990 3.112 20.209 1.00 94.88 172 LEU A CA 1
ATOM 1381 C C . LEU A 1 172 ? -15.472 3.095 19.809 1.00 94.88 172 LEU A C 1
ATOM 1383 O O . LEU A 1 172 ? -15.796 2.821 18.653 1.00 94.88 172 LEU A O 1
ATOM 1387 N N . PHE A 1 173 ? -16.364 3.419 20.746 1.00 94.88 173 PHE A N 1
ATOM 1388 C CA . PHE A 1 173 ? -17.814 3.372 20.552 1.00 94.88 173 PHE A CA 1
ATOM 1389 C C . PHE A 1 173 ? -18.432 4.731 20.186 1.00 94.88 173 PHE A C 1
ATOM 1391 O O . PHE A 1 173 ? -19.653 4.852 20.079 1.00 94.88 173 PHE A O 1
ATOM 1398 N N . LYS A 1 174 ? -17.609 5.751 19.921 1.00 93.38 174 LYS A N 1
ATOM 1399 C CA . LYS A 1 174 ? -18.032 7.133 19.643 1.00 93.38 174 LYS A CA 1
ATOM 1400 C C . LYS A 1 174 ? -19.178 7.271 18.627 1.00 93.38 174 LYS A C 1
ATOM 1402 O O . LYS A 1 174 ? -20.115 8.017 18.916 1.00 93.38 174 LYS A O 1
ATOM 1407 N N . PRO A 1 175 ? -19.189 6.573 17.471 1.00 93.06 175 PRO A N 1
ATOM 1408 C CA . PRO A 1 175 ? -20.308 6.676 16.531 1.00 93.06 175 PRO A CA 1
ATOM 1409 C C . PRO A 1 175 ? -21.623 6.125 17.095 1.00 93.06 175 PRO A C 1
ATOM 1411 O O . PRO A 1 175 ? -22.683 6.688 16.832 1.00 93.06 175 PRO A O 1
ATOM 1414 N N . PHE A 1 176 ? -21.557 5.050 17.885 1.00 93.62 176 PHE A N 1
ATOM 1415 C CA . PHE A 1 176 ? -22.727 4.418 18.498 1.00 93.62 176 PHE A CA 1
ATOM 1416 C C . PHE A 1 176 ? -23.318 5.305 19.592 1.00 93.62 176 PHE A C 1
ATOM 1418 O O . PHE A 1 176 ? -24.530 5.498 19.641 1.00 93.62 176 PHE A O 1
ATOM 1425 N N . VAL A 1 177 ? -22.455 5.916 20.405 1.00 93.25 177 VAL A N 1
ATOM 1426 C CA . VAL A 1 177 ? -22.850 6.877 21.441 1.00 93.25 177 VAL A CA 1
ATOM 1427 C C . VAL A 1 177 ? -23.553 8.087 20.821 1.00 93.25 177 VAL A C 1
ATOM 1429 O O . VAL A 1 177 ? -24.626 8.477 21.273 1.00 93.25 177 VAL A O 1
ATOM 1432 N N . ILE A 1 178 ? -22.995 8.650 19.742 1.00 92.56 178 ILE A N 1
ATOM 1433 C CA . ILE A 1 178 ? -23.606 9.773 19.013 1.00 92.56 178 ILE A CA 1
ATOM 1434 C C . ILE A 1 178 ? -25.003 9.407 18.499 1.00 92.56 178 ILE A C 1
ATOM 1436 O O . ILE A 1 178 ? -25.930 10.198 18.657 1.00 92.56 178 ILE A O 1
ATOM 1440 N N . LYS A 1 179 ? -25.157 8.211 17.922 1.00 92.62 179 LYS A N 1
ATOM 1441 C CA . LYS A 1 179 ? -26.441 7.725 17.406 1.00 92.62 179 LYS A CA 1
ATOM 1442 C C . LYS A 1 179 ? -27.479 7.556 18.524 1.00 92.62 179 LYS A C 1
ATOM 1444 O O . LYS A 1 179 ? -28.595 8.043 18.397 1.00 92.62 179 LYS A O 1
ATOM 1449 N N . LYS A 1 180 ? -27.101 6.938 19.647 1.00 91.69 180 LYS A N 1
ATOM 1450 C CA . LYS A 1 180 ? -27.978 6.763 20.820 1.00 91.69 180 LYS A CA 1
ATOM 1451 C C . LYS A 1 180 ? -28.412 8.091 21.446 1.00 91.69 180 LYS A C 1
ATOM 1453 O O . LYS A 1 180 ? -29.553 8.209 21.885 1.00 91.69 180 LYS A O 1
ATOM 1458 N N . LEU A 1 181 ? -27.523 9.086 21.499 1.00 91.06 181 LEU A N 1
ATOM 1459 C CA . LEU A 1 181 ? -27.852 10.427 22.000 1.00 91.06 181 LEU A CA 1
ATOM 1460 C C . LEU A 1 181 ? -28.950 11.093 21.156 1.00 91.06 181 LEU A C 1
ATOM 1462 O O . LEU A 1 181 ? -29.834 11.750 21.707 1.00 91.06 181 LEU A O 1
ATOM 1466 N N . GLU A 1 182 ? -28.892 10.920 19.834 1.00 90.44 182 GLU A N 1
ATOM 1467 C CA . GLU A 1 182 ? -29.898 11.424 18.895 1.00 90.44 182 GLU A CA 1
ATOM 1468 C C . GLU A 1 182 ? -31.229 10.668 19.038 1.00 90.44 182 GLU A C 1
ATOM 1470 O O . GLU A 1 182 ? -32.275 11.298 19.166 1.00 90.44 182 GLU A O 1
ATOM 1475 N N . GLU A 1 183 ? -31.194 9.333 19.127 1.00 90.12 183 GLU A N 1
ATOM 1476 C CA . GLU A 1 183 ? -32.388 8.492 19.328 1.00 90.12 183 GLU A CA 1
ATOM 1477 C C . GLU A 1 183 ? -33.131 8.807 20.635 1.00 90.12 183 GLU A C 1
ATOM 1479 O O . GLU A 1 183 ? -34.361 8.812 20.662 1.00 90.12 183 GLU A O 1
ATOM 1484 N N . LYS A 1 184 ? -32.402 9.109 21.718 1.00 88.88 184 LYS A N 1
ATOM 1485 C CA . LYS A 1 184 ? -32.992 9.522 23.004 1.00 88.88 184 LYS A CA 1
ATOM 1486 C C . LYS A 1 184 ? -33.472 10.981 23.016 1.00 88.88 184 LYS A C 1
ATOM 1488 O O . LYS A 1 184 ? -33.989 11.433 24.033 1.00 88.88 184 LYS A O 1
ATOM 1493 N N . GLY A 1 185 ? -33.281 11.738 21.932 1.00 88.38 185 GLY A N 1
ATOM 1494 C CA . GLY A 1 185 ? -33.678 13.146 21.842 1.00 88.38 185 GLY A CA 1
ATOM 1495 C C . GLY A 1 185 ? -32.870 14.096 22.736 1.00 88.38 185 GLY A C 1
ATOM 1496 O O . GLY A 1 185 ? -33.254 15.251 22.904 1.00 88.38 185 GLY A O 1
ATOM 1497 N N . LEU A 1 186 ? -31.738 13.643 23.293 1.00 84.69 186 LEU A N 1
ATOM 1498 C CA . LEU A 1 186 ? -30.855 14.460 24.142 1.00 84.69 186 LEU A CA 1
ATOM 1499 C C . LEU A 1 186 ? -30.106 15.526 23.332 1.00 84.69 186 LEU A C 1
ATOM 1501 O O . LEU A 1 186 ? -29.632 16.528 23.868 1.00 84.69 186 LEU A O 1
ATOM 1505 N N . VAL A 1 187 ? -29.994 15.313 22.021 1.00 87.75 187 VAL A N 1
ATOM 1506 C CA . VAL A 1 187 ? -29.362 16.227 21.073 1.00 87.75 187 VAL A CA 1
ATOM 1507 C C . VAL A 1 187 ? -30.173 16.314 19.795 1.00 87.75 187 VAL A C 1
ATOM 1509 O O . VAL A 1 187 ? -30.657 15.315 19.282 1.00 87.75 187 VAL A O 1
ATOM 1512 N N . GLN A 1 188 ? -30.254 17.522 19.238 1.00 84.81 188 GLN A N 1
ATOM 1513 C CA . GLN A 1 188 ? -30.916 17.758 17.951 1.00 84.81 188 GLN A CA 1
ATOM 1514 C C . GLN A 1 188 ? -29.974 17.612 16.746 1.00 84.81 188 GLN A C 1
ATOM 1516 O O . GLN A 1 188 ? -30.433 17.558 15.612 1.00 84.81 188 GLN A O 1
ATOM 1521 N N . THR A 1 189 ? -28.649 17.610 16.955 1.00 89.38 189 THR A N 1
ATOM 1522 C CA . THR A 1 189 ? -27.676 17.503 15.855 1.00 89.38 189 THR A CA 1
ATOM 1523 C C . THR A 1 189 ? -26.455 16.668 16.231 1.00 89.38 189 THR A C 1
ATOM 1525 O O . THR A 1 189 ? -25.958 16.726 17.359 1.00 89.38 189 THR A O 1
ATOM 1528 N N . VAL A 1 190 ? -25.875 16.000 15.229 1.00 88.94 190 VAL A N 1
ATOM 1529 C CA . VAL A 1 190 ? -24.612 15.243 15.331 1.00 88.94 190 VAL A CA 1
ATOM 1530 C C . VAL A 1 190 ? -23.450 16.109 15.843 1.00 88.94 190 VAL A C 1
ATOM 1532 O O . VAL A 1 190 ? -22.578 15.632 16.569 1.00 88.94 190 VAL A O 1
ATOM 1535 N N . LYS A 1 191 ? -23.413 17.404 15.493 1.00 89.94 191 LYS A N 1
ATOM 1536 C CA . LYS A 1 191 ? -22.364 18.327 15.965 1.00 89.94 191 LYS A CA 1
ATOM 1537 C C . LYS A 1 191 ? -22.472 18.586 17.467 1.00 89.94 191 LYS A C 1
ATOM 1539 O O . LYS A 1 191 ? -21.447 18.607 18.148 1.00 89.94 191 LYS A O 1
ATOM 1544 N N . SER A 1 192 ? -23.687 18.767 17.981 1.00 89.38 192 SER A N 1
ATOM 1545 C CA . SER A 1 192 ? -23.921 18.908 19.422 1.00 89.38 192 SER A CA 1
ATOM 1546 C C . SER A 1 192 ? -23.582 17.615 20.162 1.00 89.38 192 SER A C 1
ATOM 1548 O O . SER A 1 192 ? -22.916 17.677 21.190 1.00 89.38 192 SER A O 1
ATOM 1550 N N . ALA A 1 193 ? -23.932 16.456 19.592 1.00 89.25 193 ALA A N 1
ATOM 1551 C CA . ALA A 1 193 ? -23.571 15.144 20.133 1.00 89.25 193 ALA A CA 1
ATOM 1552 C C . ALA A 1 193 ? -22.052 14.983 20.291 1.00 89.25 193 ALA A C 1
ATOM 1554 O O . ALA A 1 193 ? -21.576 14.636 21.368 1.00 89.25 193 ALA A O 1
ATOM 1555 N N . LYS A 1 194 ? -21.273 15.324 19.252 1.00 90.44 194 LYS A N 1
ATOM 1556 C CA . LYS A 1 194 ? -19.801 15.292 19.311 1.00 90.44 194 LYS A CA 1
ATOM 1557 C C . LYS A 1 194 ? -19.248 16.160 20.441 1.00 90.44 194 LYS A C 1
ATOM 1559 O O . LYS A 1 194 ? -18.393 15.694 21.183 1.00 90.44 194 LYS A O 1
ATOM 1564 N N . LYS A 1 195 ? -19.778 17.376 20.618 1.00 89.75 195 LYS A N 1
ATOM 1565 C CA . LYS A 1 195 ? -19.373 18.268 21.717 1.00 89.75 195 LYS A CA 1
ATOM 1566 C C . LYS A 1 195 ? -19.729 17.717 23.098 1.00 89.75 195 LYS A C 1
ATOM 1568 O O . LYS A 1 195 ? -18.988 17.971 24.040 1.00 89.75 195 LYS A O 1
ATOM 1573 N N . LEU A 1 196 ? -20.859 17.021 23.248 1.00 87.75 196 LEU A N 1
ATOM 1574 C CA . LEU A 1 196 ? -21.219 16.384 24.522 1.00 87.75 196 LEU A CA 1
ATOM 1575 C C . LEU A 1 196 ? -20.283 15.221 24.848 1.00 87.75 196 LEU A C 1
ATOM 1577 O O . LEU A 1 196 ? -19.832 15.125 25.985 1.00 87.75 196 LEU A O 1
ATOM 1581 N N . VAL A 1 197 ? -19.949 14.403 23.845 1.00 90.25 197 VAL A N 1
ATOM 1582 C CA . VAL A 1 197 ? -18.985 13.305 23.987 1.00 90.25 197 VAL A CA 1
ATOM 1583 C C . VAL A 1 197 ? -17.595 13.835 24.348 1.00 90.25 197 VAL A C 1
ATOM 1585 O O . VAL A 1 197 ? -16.988 13.343 25.288 1.00 90.25 197 VAL A O 1
ATOM 1588 N N . GLU A 1 198 ? -17.118 14.885 23.675 1.00 88.56 198 GLU A N 1
ATOM 1589 C CA . GLU A 1 198 ? -15.828 15.531 23.981 1.00 88.56 198 GLU A CA 1
ATOM 1590 C C . GLU A 1 198 ? -15.782 16.181 25.373 1.00 88.56 198 GLU A C 1
ATOM 1592 O O . GLU A 1 198 ? -14.705 16.371 25.928 1.00 88.56 198 GLU A O 1
ATOM 1597 N N . ARG A 1 199 ? -16.941 16.545 25.935 1.00 90.00 199 ARG A N 1
ATOM 1598 C CA . ARG A 1 199 ? -17.067 17.105 27.289 1.00 90.00 199 ARG A CA 1
ATOM 1599 C C . ARG A 1 199 ? -17.298 16.043 28.366 1.00 90.00 199 ARG A C 1
ATOM 1601 O O . ARG A 1 199 ? -17.492 16.430 29.514 1.00 90.00 199 ARG A O 1
ATOM 1608 N N . GLU A 1 200 ? -17.330 14.759 27.999 1.00 87.94 200 GLU A N 1
ATOM 1609 C CA . GLU A 1 200 ? -17.481 13.621 28.921 1.00 87.94 200 GLU A CA 1
ATOM 1610 C C . GLU A 1 200 ? -18.652 13.780 29.908 1.00 87.94 200 GLU A C 1
ATOM 1612 O O . GLU A 1 200 ? -18.555 13.492 31.103 1.00 87.94 200 GLU A O 1
ATOM 1617 N N . ARG A 1 201 ? -19.777 14.294 29.401 1.00 87.75 201 ARG A N 1
ATOM 1618 C CA . ARG A 1 201 ? -20.978 14.561 30.198 1.00 87.75 201 ARG A CA 1
ATOM 1619 C C . ARG A 1 201 ? -21.552 13.271 30.822 1.00 87.75 201 ARG A C 1
ATOM 1621 O O . ARG A 1 201 ? -21.457 12.224 30.185 1.00 87.75 201 ARG A O 1
ATOM 1628 N N . PRO A 1 202 ? -22.166 13.325 32.022 1.00 88.81 202 PRO A N 1
ATOM 1629 C CA . PRO A 1 202 ? -22.697 12.148 32.723 1.00 88.81 202 PRO A CA 1
ATOM 1630 C C . PRO A 1 202 ? -23.569 11.228 31.859 1.00 88.81 202 PRO A C 1
ATOM 1632 O O . PRO A 1 202 ? -23.359 10.020 31.844 1.00 88.81 202 PRO A O 1
ATOM 1635 N N . GLU A 1 203 ? -24.457 11.809 31.051 1.00 87.62 203 GLU A N 1
ATOM 1636 C CA . GLU A 1 203 ? -25.410 11.090 30.195 1.00 87.62 203 GLU A CA 1
ATOM 1637 C C . GLU A 1 203 ? -24.719 10.204 29.142 1.00 87.62 203 GLU A C 1
ATOM 1639 O O . GLU A 1 203 ? -25.290 9.238 28.637 1.00 87.62 203 GLU A O 1
ATOM 1644 N N . VAL A 1 204 ? -23.474 10.538 28.790 1.00 91.12 204 VAL A N 1
ATOM 1645 C CA . VAL A 1 204 ? -22.655 9.786 27.837 1.00 91.12 204 VAL A CA 1
ATOM 1646 C C . VAL A 1 204 ? -22.223 8.448 28.433 1.00 91.12 204 VAL A C 1
ATOM 1648 O O . VAL A 1 204 ? -22.164 7.456 27.707 1.00 91.12 204 VAL A O 1
ATOM 1651 N N . TRP A 1 205 ? -21.947 8.405 29.739 1.00 91.19 205 TRP A N 1
ATOM 1652 C CA . TRP A 1 205 ? -21.508 7.193 30.430 1.00 91.19 205 TRP A CA 1
ATOM 1653 C C . TRP A 1 205 ? -22.639 6.175 30.553 1.00 91.19 205 TRP A C 1
ATOM 1655 O O . TRP A 1 205 ? -22.421 5.007 30.241 1.00 91.19 205 TRP A O 1
ATOM 1665 N N . ASP A 1 206 ? -23.851 6.630 30.872 1.00 90.75 206 ASP A N 1
ATOM 1666 C CA . ASP A 1 206 ? -25.038 5.767 30.944 1.00 90.75 206 ASP A CA 1
ATOM 1667 C C . ASP A 1 206 ? -25.340 5.119 29.582 1.00 90.75 206 ASP A C 1
ATOM 1669 O O . ASP A 1 206 ? -25.639 3.930 29.476 1.00 90.75 206 ASP A O 1
ATOM 1673 N N . ILE A 1 207 ? -25.219 5.901 28.503 1.00 91.81 207 ILE A N 1
ATOM 1674 C CA . ILE A 1 207 ? -25.389 5.405 27.132 1.00 91.81 207 ILE A CA 1
ATOM 1675 C C . ILE A 1 207 ? -24.266 4.440 26.748 1.00 91.81 207 ILE A C 1
ATOM 1677 O O . ILE A 1 207 ? -24.515 3.454 26.056 1.00 91.81 207 ILE A O 1
ATOM 1681 N N . LEU A 1 208 ? -23.032 4.719 27.163 1.00 93.00 208 LEU A N 1
ATOM 1682 C CA . LEU A 1 208 ? -21.892 3.859 26.872 1.00 93.00 208 LEU A CA 1
ATOM 1683 C C . LEU A 1 208 ? -22.041 2.487 27.544 1.00 93.00 208 LEU A C 1
ATOM 1685 O O . LEU A 1 208 ? -21.780 1.479 26.891 1.00 93.00 208 LEU A O 1
ATOM 1689 N N . GLU A 1 209 ? -22.493 2.436 28.800 1.00 91.81 209 GLU A N 1
ATOM 1690 C CA . GLU A 1 209 ? -22.781 1.179 29.506 1.00 91.81 209 GLU A CA 1
ATOM 1691 C C . GLU A 1 209 ? -23.871 0.365 28.800 1.00 91.81 209 GLU A C 1
ATOM 1693 O O . GLU A 1 209 ? -23.691 -0.833 28.577 1.00 91.81 209 GLU A O 1
ATOM 1698 N N . GLU A 1 210 ? -24.945 1.025 28.361 1.00 91.50 210 GLU A N 1
ATOM 1699 C CA . GLU A 1 210 ? -26.029 0.394 27.599 1.00 91.50 210 GLU A CA 1
ATOM 1700 C C . GLU A 1 210 ? -25.554 -0.173 26.249 1.00 91.50 210 GLU A C 1
ATOM 1702 O O . GLU A 1 210 ? -26.017 -1.219 25.809 1.00 91.50 210 GLU A O 1
ATOM 1707 N N . ILE A 1 211 ? -24.626 0.499 25.562 1.00 91.75 211 ILE A N 1
ATOM 1708 C CA . ILE A 1 211 ? -24.081 0.006 24.286 1.00 91.75 211 ILE A CA 1
ATOM 1709 C C . ILE A 1 211 ? -23.155 -1.194 24.515 1.00 91.75 211 ILE A C 1
ATOM 1711 O O . ILE A 1 211 ? -23.163 -2.147 23.732 1.00 91.75 211 ILE A O 1
ATOM 1715 N N . ILE A 1 212 ? -22.333 -1.143 25.561 1.00 92.81 212 ILE A N 1
ATOM 1716 C CA . ILE A 1 212 ? -21.289 -2.135 25.834 1.00 92.81 212 ILE A CA 1
ATOM 1717 C C . ILE A 1 212 ? -21.864 -3.489 26.245 1.00 92.81 212 ILE A C 1
ATOM 1719 O O . ILE A 1 212 ? -21.258 -4.513 25.923 1.00 92.81 212 ILE A O 1
ATOM 1723 N N . SER A 1 213 ? -23.026 -3.520 26.905 1.00 89.19 213 SER A N 1
ATOM 1724 C CA . SER A 1 213 ? -23.636 -4.775 27.356 1.00 89.19 213 SER A CA 1
ATOM 1725 C C . SER A 1 213 ? -23.870 -5.770 26.216 1.00 89.19 213 SER A C 1
ATOM 1727 O O . SER A 1 213 ? -23.671 -6.969 26.422 1.00 89.19 213 SER A O 1
ATOM 1729 N N . ASP A 1 214 ? -24.190 -5.273 25.017 1.00 88.31 214 ASP A N 1
ATOM 1730 C CA . ASP A 1 214 ? -24.565 -6.083 23.851 1.00 88.31 214 ASP A CA 1
ATOM 1731 C C . ASP A 1 214 ? -23.439 -6.249 22.810 1.00 88.31 214 ASP A C 1
ATOM 1733 O O . ASP A 1 214 ? -23.641 -6.881 21.771 1.00 88.31 214 ASP A O 1
ATOM 1737 N N . HIS A 1 215 ? -22.239 -5.705 23.055 1.00 93.25 215 HIS A N 1
ATOM 1738 C CA . HIS A 1 215 ? -21.144 -5.705 22.077 1.00 93.25 215 HIS A CA 1
ATOM 1739 C C . HIS A 1 215 ? -19.859 -6.329 22.624 1.00 93.25 215 HIS A C 1
ATOM 1741 O O . HIS A 1 215 ? -19.254 -5.834 23.570 1.00 93.25 215 HIS A O 1
ATOM 1747 N N . CYS A 1 216 ? -19.368 -7.374 21.955 1.00 95.62 216 CYS A N 1
ATOM 1748 C CA . CYS A 1 216 ? -18.052 -7.947 22.239 1.00 95.62 216 CYS A CA 1
ATOM 1749 C C . CYS A 1 216 ? -16.918 -7.138 21.590 1.00 95.62 216 CYS A C 1
ATOM 1751 O O . CYS A 1 216 ? -17.062 -6.600 20.491 1.00 95.62 216 CYS A O 1
ATOM 1753 N N . VAL A 1 217 ? -15.746 -7.146 22.226 1.00 96.62 217 VAL A N 1
ATOM 1754 C CA . VAL A 1 217 ? -14.493 -6.593 21.687 1.00 96.62 217 VAL A CA 1
ATOM 1755 C C . VAL A 1 217 ? -13.473 -7.696 21.428 1.00 96.62 217 VAL A C 1
ATOM 1757 O O . VAL A 1 217 ? -13.450 -8.714 22.117 1.00 96.62 217 VAL A O 1
ATOM 1760 N N . LEU A 1 218 ? -12.608 -7.496 20.430 1.00 97.94 218 LEU A N 1
ATOM 1761 C CA . LEU A 1 218 ? -11.515 -8.417 20.117 1.00 97.94 218 LEU A CA 1
ATOM 1762 C C . LEU A 1 218 ? -10.218 -7.947 20.780 1.00 97.94 218 LEU A C 1
ATOM 1764 O O . LEU A 1 218 ? -9.712 -6.869 20.467 1.00 97.94 218 LEU A O 1
ATOM 1768 N N . LEU A 1 219 ? -9.641 -8.784 21.640 1.00 97.44 219 LEU A N 1
ATOM 1769 C CA . LEU A 1 219 ? -8.312 -8.569 22.206 1.00 97.44 219 LEU A CA 1
ATOM 1770 C C . LEU A 1 219 ? -7.272 -9.359 21.413 1.00 97.44 219 LEU A C 1
ATOM 1772 O O . LEU A 1 219 ? -7.496 -10.513 21.056 1.00 97.44 219 LEU A O 1
ATOM 1776 N N . ASN A 1 220 ? -6.123 -8.736 21.144 1.00 97.62 220 ASN A N 1
ATOM 1777 C CA . ASN A 1 220 ? -5.010 -9.343 20.417 1.00 97.62 220 ASN A CA 1
ATOM 1778 C C . ASN A 1 220 ? -3.671 -8.994 21.076 1.00 97.62 220 ASN A C 1
ATOM 1780 O O . ASN A 1 220 ? -3.427 -7.833 21.415 1.00 97.62 220 ASN A O 1
ATOM 1784 N N . ARG A 1 221 ? -2.760 -9.970 21.169 1.00 96.06 221 ARG A N 1
ATOM 1785 C CA . ARG A 1 221 ? -1.372 -9.757 21.601 1.00 96.06 221 ARG A CA 1
ATOM 1786 C C . ARG A 1 221 ? -0.395 -10.256 20.540 1.00 96.06 221 ARG A C 1
ATOM 1788 O O . ARG A 1 221 ? -0.328 -11.444 20.243 1.00 96.06 221 ARG A O 1
ATOM 1795 N N . ALA A 1 222 ? 0.402 -9.339 19.996 1.00 93.94 222 ALA A N 1
ATOM 1796 C CA . ALA A 1 222 ? 1.465 -9.689 19.060 1.00 93.94 222 ALA A CA 1
ATOM 1797 C C . ALA A 1 222 ? 2.682 -10.297 19.798 1.00 93.94 222 ALA A C 1
ATOM 1799 O O . ALA A 1 222 ? 3.036 -9.792 20.867 1.00 93.94 222 ALA A O 1
ATOM 1800 N N . PRO A 1 223 ? 3.370 -11.305 19.223 1.00 95.62 223 PRO A N 1
ATOM 1801 C CA . PRO A 1 223 ? 3.081 -11.964 17.943 1.00 95.62 223 PRO A CA 1
ATOM 1802 C C . PRO A 1 223 ? 1.919 -12.974 18.029 1.00 95.62 223 PRO A C 1
ATOM 1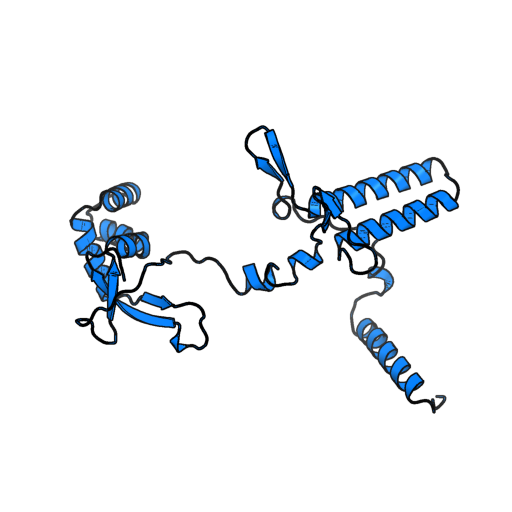804 O O . PRO A 1 223 ? 1.871 -13.807 18.928 1.00 95.62 223 PRO A O 1
ATOM 1807 N N . THR A 1 224 ? 1.012 -12.943 17.048 1.00 95.44 224 THR A N 1
ATOM 1808 C CA . THR A 1 224 ? -0.127 -13.873 16.958 1.00 95.44 224 THR A CA 1
ATOM 1809 C C . THR A 1 224 ? 0.318 -15.178 16.284 1.00 95.44 224 THR A C 1
ATOM 1811 O O . THR A 1 224 ? 0.396 -15.248 15.060 1.00 95.44 224 THR A O 1
ATOM 1814 N N . LEU A 1 225 ? 0.650 -16.202 17.077 1.00 96.38 225 LEU A N 1
ATOM 1815 C CA . LEU A 1 225 ? 1.171 -17.486 16.569 1.00 96.38 225 LEU A CA 1
ATOM 1816 C C . LEU A 1 225 ? 0.076 -18.445 16.078 1.00 96.38 225 LEU A C 1
ATOM 1818 O O . LEU A 1 225 ? 0.296 -19.235 15.166 1.00 96.38 225 LEU A O 1
ATOM 1822 N N . HIS A 1 226 ? -1.105 -18.377 16.686 1.00 96.25 226 HIS A N 1
ATOM 1823 C CA . HIS A 1 226 ? -2.255 -19.225 16.381 1.00 96.25 226 HIS A CA 1
ATOM 1824 C C . HIS A 1 226 ? -3.556 -18.458 16.627 1.00 96.25 226 HIS A C 1
ATOM 1826 O O . HIS A 1 226 ? -3.550 -17.406 17.272 1.00 96.25 226 HIS A O 1
ATOM 1832 N N . ARG A 1 227 ? -4.693 -19.026 16.206 1.00 96.25 227 ARG A N 1
ATOM 1833 C CA . ARG A 1 227 ? -6.016 -18.384 16.309 1.00 96.25 227 ARG A CA 1
ATOM 1834 C C . ARG A 1 227 ? -6.372 -17.866 17.709 1.00 96.25 227 ARG A C 1
ATOM 1836 O O . ARG A 1 227 ? -6.954 -16.802 17.808 1.00 96.25 227 ARG A O 1
ATOM 1843 N N . LEU A 1 228 ? -5.952 -18.552 18.779 1.00 96.00 228 LEU A N 1
ATOM 1844 C CA . LEU A 1 228 ? -6.249 -18.137 20.162 1.00 96.00 228 LEU A CA 1
ATOM 1845 C C . LEU A 1 228 ? -5.502 -16.868 20.612 1.00 96.00 228 LEU A C 1
ATOM 1847 O O . LEU A 1 228 ? -5.744 -16.387 21.708 1.00 96.00 228 LEU A O 1
ATOM 1851 N N . GLY A 1 229 ? -4.590 -16.321 19.798 1.00 95.50 229 GLY A N 1
ATOM 1852 C CA . GLY A 1 229 ? -3.974 -15.022 20.084 1.00 95.50 229 GLY A CA 1
ATOM 1853 C C . GLY A 1 229 ? -4.921 -13.840 19.849 1.00 95.50 229 GLY A C 1
ATOM 1854 O O . GLY A 1 229 ? -4.582 -12.725 20.236 1.00 95.50 229 GLY A O 1
ATOM 1855 N N . ILE A 1 230 ? -6.081 -14.089 19.225 1.00 97.81 230 ILE A N 1
ATOM 1856 C CA . ILE A 1 230 ? -7.192 -13.149 19.093 1.00 97.81 230 ILE A CA 1
ATOM 1857 C C . ILE A 1 230 ? -8.429 -13.801 19.705 1.00 97.81 230 ILE A C 1
ATOM 1859 O O . ILE A 1 230 ? -8.827 -14.890 19.289 1.00 97.81 230 ILE A O 1
ATOM 1863 N N . GLN A 1 231 ? -9.035 -13.149 20.690 1.00 97.62 231 GLN A N 1
ATOM 1864 C CA . GLN A 1 231 ? -10.207 -13.664 21.398 1.00 97.62 231 GLN A CA 1
ATOM 1865 C C . GLN A 1 231 ? -11.230 -12.552 21.625 1.00 97.62 231 GLN A C 1
ATOM 1867 O O . GLN A 1 231 ? -10.865 -11.382 21.747 1.00 97.62 231 GLN A O 1
ATOM 1872 N N . ALA A 1 232 ? -12.507 -12.929 21.640 1.00 97.81 232 ALA A N 1
ATOM 1873 C CA . ALA A 1 232 ? -13.619 -12.022 21.889 1.00 97.81 232 ALA A CA 1
ATOM 1874 C C . ALA A 1 232 ? -13.998 -12.040 23.372 1.00 97.81 232 ALA A C 1
ATOM 1876 O O . ALA A 1 232 ? -14.107 -13.116 23.958 1.00 97.81 232 ALA A O 1
ATOM 1877 N N . PHE A 1 233 ? -14.232 -10.863 23.946 1.00 96.94 233 PHE A N 1
ATOM 1878 C CA . PHE A 1 233 ? -14.648 -10.693 25.336 1.00 96.94 233 PHE A CA 1
ATOM 1879 C C . PHE A 1 233 ? -15.756 -9.644 25.438 1.00 96.94 233 PHE A C 1
ATOM 1881 O O . PHE A 1 233 ? -15.816 -8.711 24.634 1.00 96.94 233 PHE A O 1
ATOM 1888 N N . GLN A 1 234 ? -16.612 -9.784 26.445 1.00 96.06 234 GLN A N 1
ATOM 1889 C CA . GLN A 1 234 ? -17.573 -8.765 26.840 1.00 96.06 234 GLN A CA 1
ATOM 1890 C C . GLN A 1 234 ? -16.844 -7.678 27.653 1.00 96.06 234 GLN A C 1
ATOM 1892 O O . GLN A 1 234 ? -16.205 -8.007 28.661 1.00 96.06 234 GLN A O 1
ATOM 1897 N N . PRO A 1 235 ? -16.888 -6.399 27.239 1.00 95.69 235 PRO A N 1
ATOM 1898 C CA . PRO A 1 235 ? -16.214 -5.336 27.965 1.00 95.69 235 PRO A CA 1
ATOM 1899 C C . PRO A 1 235 ? -16.934 -5.036 29.280 1.00 95.69 235 PRO A C 1
ATOM 1901 O O . PRO A 1 235 ? -18.156 -4.944 29.329 1.00 95.69 235 PRO A O 1
ATOM 1904 N N . SER A 1 236 ? -16.158 -4.822 30.335 1.00 93.19 236 SER A N 1
ATOM 1905 C CA . SER A 1 236 ? -16.596 -4.207 31.584 1.00 93.19 236 SER A CA 1
ATOM 1906 C C . SER A 1 236 ? -15.834 -2.899 31.764 1.00 93.19 236 SER A C 1
ATOM 1908 O O . SER A 1 236 ? -14.604 -2.873 31.642 1.00 93.19 236 SER A O 1
ATOM 1910 N N . LEU A 1 237 ? -16.550 -1.799 31.996 1.00 92.62 237 LEU A N 1
ATOM 1911 C CA . LEU A 1 237 ? -15.935 -0.481 32.122 1.00 92.62 237 LEU A CA 1
ATOM 1912 C C . LEU A 1 237 ? -15.112 -0.386 33.407 1.00 92.62 237 LEU A C 1
ATOM 1914 O O . LEU A 1 237 ? -15.617 -0.607 34.504 1.00 92.62 237 LEU A O 1
ATOM 1918 N N . VAL A 1 238 ? -13.845 0.005 33.271 1.00 90.38 238 VAL A N 1
ATOM 1919 C CA . VAL A 1 238 ? -12.944 0.238 34.406 1.00 90.38 238 VAL A CA 1
ATOM 1920 C C . VAL A 1 238 ? -12.466 1.687 34.436 1.00 90.38 238 VAL A C 1
ATOM 1922 O O . VAL A 1 238 ? -12.215 2.306 33.401 1.00 90.38 238 VAL A O 1
ATOM 1925 N N . GLU A 1 239 ? -12.312 2.238 35.641 1.00 81.69 239 GLU A N 1
ATOM 1926 C CA . GLU A 1 239 ? -11.809 3.609 35.847 1.00 81.69 239 GLU A CA 1
ATOM 1927 C C . GLU A 1 239 ? -10.298 3.732 35.619 1.00 81.69 239 GLU A C 1
ATOM 1929 O O . GLU A 1 239 ? -9.761 4.824 35.446 1.00 81.69 239 GLU A O 1
ATOM 1934 N N . ARG A 1 240 ? -9.582 2.605 35.607 1.00 73.00 240 ARG A N 1
ATOM 1935 C CA . ARG A 1 240 ? -8.135 2.578 35.384 1.00 73.00 240 ARG A CA 1
ATOM 1936 C C . ARG A 1 240 ? -7.828 2.775 33.899 1.00 73.00 240 ARG A C 1
ATOM 1938 O O . ARG A 1 240 ? -8.499 2.225 33.037 1.00 73.00 240 ARG A O 1
ATOM 1945 N N . ASN A 1 241 ? -6.709 3.433 33.596 1.00 74.25 241 ASN A N 1
ATOM 1946 C CA . ASN A 1 241 ? -6.213 3.604 32.218 1.00 74.25 241 ASN A CA 1
ATOM 1947 C C . ASN A 1 241 ? -5.627 2.318 31.590 1.00 74.25 241 ASN A C 1
ATOM 1949 O O . ASN A 1 241 ? -5.026 2.365 30.515 1.00 74.25 241 ASN A O 1
ATOM 1953 N N . ARG A 1 242 ? -5.741 1.173 32.268 1.00 71.50 242 ARG A N 1
ATOM 1954 C CA . ARG A 1 242 ? -5.150 -0.111 31.872 1.00 71.50 242 ARG A CA 1
ATOM 1955 C C . ARG A 1 242 ? -6.266 -1.130 31.645 1.00 71.50 242 ARG A C 1
ATOM 1957 O O . ARG A 1 242 ? -7.246 -1.099 32.387 1.00 71.50 242 ARG A O 1
ATOM 1964 N N . CYS A 1 243 ? -6.101 -1.962 30.619 1.00 52.56 243 CYS A N 1
ATOM 1965 C CA . CYS A 1 243 ? -7.030 -3.041 30.270 1.00 52.56 243 CYS A CA 1
ATOM 1966 C C . CYS A 1 243 ? -6.830 -4.254 31.179 1.00 52.56 243 CYS A C 1
ATOM 1968 O O . CYS A 1 243 ? -5.654 -4.534 31.507 1.00 52.56 243 CYS A O 1
#